Protein 2BEI (pdb70)

Foldseek 3Di:
DKDKAWDDLVCLVVVVVQVVVQQVVVPHDDDSVNCSCQAVNDPHVWTKIFIWPVVIDTFKMWIKDWDADVVQGIEIETEDTDGVVPPPPCRSVVNVVVVVVVCVVVVHPYYHYDDDPVPVVVVVCVVVPDDDCCVVPVDDDDDADDVRVVVVVD/DDKDKAWDDLVCLVVVVVQVQVVCVVVVNNVVDPDDSVCCNVQEPDDHHPWTKIFIDVSTFKMWIWDWDQDPVQGIEIETEDIDGVVPPPPCVSVVRVVVSCVVCVVVVHRHYYYDDDPVCPVVVVCVVVPDDDCCVVPVDDDDDCDDVNVVVVVPD

CATH classification: 3.40.630.30

Sequence (311 aa):
SVRIREAKEGDCGDILRLIRELAEFEKLKISEEALRADGFGDNPFYHCCLVAEILGPCVVGYGIYYFIYSTWKGRTIYLEDIYVPEYRGQGIGSKIIKKVAEVALDKGCSQFRLAVLDWNQRADLYKALGAQDLTEAEGWHFFCFQGEATRKLAGASVRIREAKEGDCGDILRLIRELAEFEKLSDQVKISEEALRADGFGDNPFYHCLVAEICVVGYGIYYFIYSTWKGRTIYLEDIYVPEYRGQGIGSKIIKKVAEVALDKGCSQFRLAVLDWNQRADLYKALGAQDLTEAEGWHFFCFQGEATRKLAGK

Organism: Homo sapiens (NCBI:txid9606)

Solvent-accessible surface area: 15902 Å² total

Radius of gyration: 19.64 Å; Cα contacts (8 Å, |Δi|>4): 616; chains: 2; bounding box: 37×41×65 Å

Nearest PDB structures (foldseek):
  2q4v-assembly1_A  TM=9.984E-01  e=8.471E-29  Homo sapiens
  3bj7-assembly2_C  TM=8.549E-01  e=9.923E-20  Mus musculus
  2b3v-assembly1_A  TM=8.603E-01  e=9.404E-19  Homo sapiens
  2fe7-assembly1_A  TM=8.730E-01  e=3.544E-14  Pseudomonas aeruginosa UCBPP-PA14
  7n1l-assembly1_A  TM=7.892E-01  e=1.336E-09  Brucella abortus 2308

Structure (mmCIF, N/CA/C/O backbone):
data_2BEI
#
_entry.id   2BEI
#
_cell.length_a   54.583
_cell.length_b   83.621
_cell.length_c   87.548
_cell.angle_alpha   90.00
_cell.angle_beta   90.00
_cell.angle_gamma   90.00
#
_symmetry.space_group_name_H-M   'P 21 21 21'
#
loop_
_entity.id
_entity.type
_entity.pdbx_description
1 polymer 'Diamine acetyltransferase 2'
2 non-polymer 'ACETYL COENZYME *A'
3 water water
#
loop_
_atom_site.group_PDB
_atom_site.id
_atom_site.type_symbol
_atom_site.label_atom_id
_atom_site.label_alt_id
_atom_site.label_comp_id
_atom_site.label_asym_id
_atom_site.label_entity_id
_atom_site.label_seq_id
_atom_site.pdbx_PDB_ins_code
_atom_site.Cartn_x
_atom_site.Cartn_y
_atom_site.Cartn_z
_atom_site.occupancy
_atom_site.B_iso_or_equiv
_atom_site.auth_seq_id
_atom_site.auth_comp_id
_atom_site.auth_asym_id
_atom_site.auth_atom_id
_atom_site.pdbx_PDB_model_num
ATOM 1 N N . SER A 1 3 ? -2.514 43.552 -4.383 1.00 39.69 3 SER A N 1
ATOM 2 C CA . SER A 1 3 ? -2.726 42.556 -3.304 1.00 39.13 3 SER A CA 1
ATOM 3 C C . SER A 1 3 ? -1.967 42.923 -2.040 1.00 37.27 3 SER A C 1
ATOM 4 O O . SER A 1 3 ? -1.015 43.714 -2.061 1.00 37.16 3 SER A O 1
ATOM 7 N N . VAL A 1 4 ? -2.395 42.321 -0.940 1.00 37.29 4 VAL A N 1
ATOM 8 C CA . VAL A 1 4 ? -1.849 42.629 0.370 1.00 35.76 4 VAL A CA 1
ATOM 9 C C . VAL A 1 4 ? -1.239 41.373 0.929 1.00 36.17 4 VAL A C 1
ATOM 10 O O . VAL A 1 4 ? -1.775 40.269 0.736 1.00 36.67 4 VAL A O 1
ATOM 14 N N . ARG A 1 5 ? -0.099 41.524 1.583 1.00 33.06 5 ARG A N 1
ATOM 15 C CA . ARG A 1 5 ? 0.465 40.405 2.308 1.00 34.37 5 ARG A CA 1
ATOM 16 C C . ARG A 1 5 ? 0.792 40.826 3.723 1.00 31.34 5 ARG A C 1
ATOM 17 O O . ARG A 1 5 ? 1.298 41.930 3.939 1.00 29.88 5 ARG A O 1
ATOM 25 N N . ILE A 1 6 ? 0.455 39.961 4.685 1.00 29.54 6 ILE A N 1
ATOM 26 C CA . ILE A 1 6 ? 0.821 40.203 6.065 1.00 27.20 6 ILE A CA 1
ATOM 27 C C . ILE A 1 6 ? 2.047 39.351 6.269 1.00 28.12 6 ILE A C 1
ATOM 28 O O . ILE A 1 6 ? 2.034 38.145 5.927 1.00 26.92 6 ILE A O 1
ATOM 33 N N . ARG A 1 7 ? 3.110 39.954 6.792 1.00 25.57 7 ARG A N 1
ATOM 34 C CA . ARG A 1 7 ? 4.344 39.217 6.985 1.00 27.05 7 ARG A CA 1
ATOM 35 C C . ARG A 1 7 ? 5.081 39.692 8.220 1.00 26.61 7 ARG A C 1
ATOM 36 O O . ARG A 1 7 ? 4.835 40.801 8.712 1.00 26.29 7 ARG A O 1
ATOM 44 N N . GLU A 1 8 ? 5.990 38.857 8.719 1.00 25.10 8 GLU A N 1
ATOM 45 C CA . GLU A 1 8 ? 6.921 39.258 9.762 1.00 28.70 8 GLU A CA 1
ATOM 46 C C . GLU A 1 8 ? 7.677 40.512 9.352 1.00 28.37 8 GLU A C 1
ATOM 47 O O . GLU A 1 8 ? 8.096 40.623 8.195 1.00 27.24 8 GLU A O 1
ATOM 53 N N . ALA A 1 9 ? 7.859 41.439 10.298 1.00 26.21 9 ALA A N 1
ATOM 54 C CA . ALA A 1 9 ? 8.697 42.604 10.096 1.00 26.49 9 ALA A CA 1
ATOM 55 C C . ALA A 1 9 ? 10.166 42.173 9.953 1.00 28.94 9 ALA A C 1
ATOM 56 O O . ALA A 1 9 ? 10.590 41.175 10.543 1.00 26.85 9 ALA A O 1
ATOM 58 N N . LYS A 1 10 ? 10.921 42.963 9.204 1.00 28.97 10 LYS A N 1
ATOM 59 C CA . LYS A 1 10 ? 12.378 42.848 9.162 1.00 31.95 10 LYS A CA 1
ATOM 60 C C . LYS A 1 10 ? 12.970 44.156 9.689 1.00 32.40 10 LYS A C 1
ATOM 61 O O . LYS A 1 10 ? 12.246 45.159 9.784 1.00 30.28 10 LYS A O 1
ATOM 67 N N . GLU A 1 11 ? 14.251 44.155 10.074 1.00 33.13 11 GLU A N 1
ATOM 68 C CA . GLU A 1 11 ? 14.879 45.364 10.618 1.00 33.86 11 GLU A CA 1
ATOM 69 C C . GLU A 1 11 ? 14.659 46.569 9.709 1.00 30.91 11 GLU A C 1
ATOM 70 O O . GLU A 1 11 ? 14.489 47.682 10.191 1.00 29.10 11 GLU A O 1
ATOM 76 N N . GLY A 1 12 ? 14.676 46.341 8.399 1.00 30.08 12 GLY A N 1
ATOM 77 C CA . GLY A 1 12 ? 14.490 47.423 7.421 1.00 29.09 12 GLY A CA 1
ATOM 78 C C . GLY A 1 12 ? 13.135 48.120 7.512 1.00 27.97 12 GLY A C 1
ATOM 79 O O . GLY A 1 12 ? 12.981 49.225 6.997 1.00 26.35 12 GLY A O 1
ATOM 80 N N . ASP A 1 13 ? 12.149 47.475 8.159 1.00 25.97 13 ASP A N 1
ATOM 81 C CA . ASP A 1 13 ? 10.788 48.057 8.315 1.00 26.04 13 ASP A CA 1
ATOM 82 C C . ASP A 1 13 ? 10.679 49.047 9.482 1.00 25.00 13 ASP A C 1
ATOM 83 O O . ASP A 1 13 ? 9.626 49.659 9.693 1.00 26.68 13 ASP A O 1
ATOM 88 N N . CYS A 1 14 ? 11.717 49.146 10.303 1.00 24.62 14 CYS A N 1
ATOM 89 C CA . CYS A 1 14 ? 11.611 49.893 11.556 1.00 23.43 14 CYS A CA 1
ATOM 90 C C . CYS A 1 14 ? 11.227 51.360 11.403 1.00 23.17 14 CYS A C 1
ATOM 91 O O . CYS A 1 14 ? 10.462 51.906 12.211 1.00 21.32 14 CYS A O 1
ATOM 94 N N . GLY A 1 15 ? 11.751 52.002 10.367 1.00 20.64 15 GLY A N 1
ATOM 95 C CA . GLY A 1 15 ? 11.316 53.356 10.047 1.00 22.04 15 GLY A CA 1
ATOM 96 C C . GLY A 1 15 ? 9.814 53.449 9.803 1.00 22.41 15 GLY A C 1
ATOM 97 O O . GLY A 1 15 ? 9.133 54.316 10.380 1.00 23.18 15 GLY A O 1
ATOM 98 N N . ASP A 1 16 ? 9.299 52.586 8.919 1.00 23.08 16 ASP A N 1
ATOM 99 C CA . ASP A 1 16 ? 7.857 52.559 8.606 1.00 23.14 16 ASP A CA 1
ATOM 100 C C . ASP A 1 16 ? 7.004 52.214 9.842 1.00 21.80 16 ASP A C 1
ATOM 101 O O . ASP A 1 16 ? 5.957 52.807 10.089 1.00 22.09 16 ASP A O 1
ATOM 106 N N . ILE A 1 17 ? 7.459 51.236 10.614 1.00 21.47 17 ILE A N 1
ATOM 107 C CA . ILE A 1 17 ? 6.767 50.860 11.853 1.00 21.94 17 ILE A CA 1
ATOM 108 C C . ILE A 1 17 ? 6.739 51.999 12.876 1.00 21.04 17 ILE A C 1
ATOM 109 O O . ILE A 1 17 ? 5.711 52.243 13.549 1.00 21.01 17 ILE A O 1
ATOM 114 N N . LEU A 1 18 ? 7.841 52.721 13.015 1.00 20.90 18 LEU A N 1
ATOM 115 C CA . LEU A 1 18 ? 7.840 53.827 13.976 1.00 22.74 18 LEU A CA 1
ATOM 116 C C . LEU A 1 18 ? 6.827 54.887 13.569 1.00 20.00 18 LEU A C 1
ATOM 117 O O . LEU A 1 18 ? 6.115 55.424 14.407 1.00 19.79 18 LEU A O 1
ATOM 122 N N . ARG A 1 19 ? 6.759 55.185 12.273 1.00 19.06 19 ARG A N 1
ATOM 123 C CA . ARG A 1 19 ? 5.779 56.152 11.785 1.00 18.24 19 ARG A CA 1
ATOM 124 C C . ARG A 1 19 ? 4.351 55.685 12.104 1.00 16.89 19 ARG A C 1
ATOM 125 O O . ARG A 1 19 ? 3.517 56.497 12.528 1.00 16.98 19 ARG A O 1
ATOM 133 N N . LEU A 1 20 ? 4.078 54.389 11.908 1.00 16.96 20 LEU A N 1
ATOM 134 C CA . LEU A 1 20 ? 2.726 53.850 12.151 1.00 16.66 20 LEU A CA 1
ATOM 135 C C . LEU A 1 20 ? 2.404 53.777 13.649 1.00 17.35 20 LEU A C 1
ATOM 136 O O . LEU A 1 20 ? 1.253 53.979 14.064 1.00 17.02 20 LEU A O 1
ATOM 141 N N . ILE A 1 21 ? 3.407 53.492 14.485 1.00 17.94 21 ILE A N 1
ATOM 142 C CA . ILE A 1 21 ? 3.190 53.559 15.932 1.00 19.91 21 ILE A CA 1
ATOM 143 C C . ILE A 1 21 ? 2.760 54.961 16.339 1.00 19.68 21 ILE A C 1
ATOM 144 O O . ILE A 1 21 ? 1.832 55.135 17.141 1.00 19.45 21 ILE A O 1
ATOM 149 N N . ARG A 1 22 ? 3.429 55.966 15.778 1.00 20.49 22 ARG A N 1
ATOM 150 C CA . ARG A 1 22 ? 3.059 57.355 16.044 1.00 22.73 22 ARG A CA 1
ATOM 151 C C . ARG A 1 22 ? 1.617 57.641 15.582 1.00 21.03 22 ARG A C 1
ATOM 152 O O . ARG A 1 22 ? 0.906 58.382 16.263 1.00 17.87 22 ARG A O 1
ATOM 160 N N . GLU A 1 23 ? 1.187 57.043 14.458 1.00 18.30 23 GLU A N 1
ATOM 161 C CA . GLU A 1 23 ? -0.211 57.241 13.941 1.00 18.67 23 GLU A CA 1
ATOM 162 C C . GLU A 1 23 ? -1.197 56.623 14.916 1.00 19.34 23 GLU A C 1
ATOM 163 O O . GLU A 1 23 ? -2.210 57.247 15.285 1.00 18.70 23 GLU A O 1
ATOM 169 N N . LEU A 1 24 ? -0.883 55.410 15.386 1.00 19.01 24 LEU A N 1
ATOM 170 C CA . LEU A 1 24 ? -1.865 54.762 16.290 1.00 17.07 24 LEU A CA 1
ATOM 171 C C . LEU A 1 24 ? -1.932 55.514 17.621 1.00 18.22 24 LEU A C 1
ATOM 172 O O . LEU A 1 24 ? -3.032 55.726 18.148 1.00 20.46 24 LEU A O 1
ATOM 177 N N . ALA A 1 25 ? -0.790 55.959 18.142 1.00 19.91 25 ALA A N 1
ATOM 178 C CA . ALA A 1 25 ? -0.771 56.720 19.421 1.00 22.48 25 ALA A CA 1
ATOM 179 C C . ALA A 1 25 ? -1.646 57.986 19.332 1.00 23.40 25 ALA A C 1
ATOM 180 O O . ALA A 1 25 ? -2.410 58.316 20.260 1.00 22.45 25 ALA A O 1
ATOM 182 N N . GLU A 1 26 ? -1.529 58.693 18.215 1.00 21.53 26 GLU A N 1
ATOM 183 C CA . GLU A 1 26 ? -2.369 59.858 17.974 1.00 22.63 26 GLU A CA 1
ATOM 184 C C . GLU A 1 26 ? -3.841 59.505 17.795 1.00 22.54 26 GLU A C 1
ATOM 185 O O . GLU A 1 26 ? -4.699 60.181 18.352 1.00 22.93 26 GLU A O 1
ATOM 191 N N . PHE A 1 27 ? -4.147 58.477 17.017 1.00 21.81 27 PHE A N 1
ATOM 192 C CA . PHE A 1 27 ? -5.545 57.982 16.894 1.00 23.14 27 PHE A CA 1
ATOM 193 C C . PHE A 1 27 ? -6.152 57.727 18.269 1.00 23.83 27 PHE A C 1
ATOM 194 O O . PHE A 1 27 ? -7.315 58.067 18.504 1.00 25.19 27 PHE A O 1
ATOM 202 N N . GLU A 1 28 ? -5.373 57.105 19.144 1.00 25.75 28 GLU A N 1
ATOM 203 C CA . GLU A 1 28 ? -5.837 56.775 20.517 1.00 30.89 28 GLU A CA 1
ATOM 204 C C . GLU A 1 28 ? -5.779 57.945 21.509 1.00 33.05 28 GLU A C 1
ATOM 205 O O . GLU A 1 28 ? -6.314 57.845 22.607 1.00 34.86 28 GLU A O 1
ATOM 211 N N . LYS A 1 29 ? -5.175 59.051 21.074 1.00 35.20 29 LYS A N 1
ATOM 212 C CA . LYS A 1 29 ? -4.971 60.297 21.852 1.00 38.77 29 LYS A CA 1
ATOM 213 C C . LYS A 1 29 ? -4.048 60.125 23.057 1.00 42.65 29 LYS A C 1
ATOM 214 O O . LYS A 1 29 ? -4.448 60.377 24.204 1.00 43.98 29 LYS A O 1
ATOM 220 N N . LEU A 1 30 ? -2.801 59.740 22.749 1.00 45.47 30 LEU A N 1
ATOM 221 C CA . LEU A 1 30 ? -1.752 59.275 23.696 1.00 46.78 30 LEU A CA 1
ATOM 222 C C . LEU A 1 30 ? -2.056 57.878 24.190 1.00 46.22 30 LEU A C 1
ATOM 223 O O . LEU A 1 30 ? -1.921 56.914 23.438 1.00 45.47 30 LEU A O 1
ATOM 228 N N . LYS A 1 35 ? 7.935 56.565 23.916 1.00 56.24 35 LYS A N 1
ATOM 229 C CA . LYS A 1 35 ? 9.294 57.108 23.913 1.00 57.00 35 LYS A CA 1
ATOM 230 C C . LYS A 1 35 ? 10.280 56.162 23.213 1.00 55.67 35 LYS A C 1
ATOM 231 O O . LYS A 1 35 ? 11.279 55.727 23.799 1.00 55.89 35 LYS A O 1
ATOM 237 N N . ILE A 1 36 ? 9.992 55.853 21.953 1.00 53.78 36 ILE A N 1
ATOM 238 C CA . ILE A 1 36 ? 10.695 54.793 21.234 1.00 51.84 36 ILE A CA 1
ATOM 239 C C . ILE A 1 36 ? 11.439 55.351 20.011 1.00 50.96 36 ILE A C 1
ATOM 240 O O . ILE A 1 36 ? 10.861 56.064 19.194 1.00 51.94 36 ILE A O 1
ATOM 245 N N . SER A 1 37 ? 12.731 55.040 19.919 1.00 49.06 37 SER A N 1
ATOM 246 C CA . SER A 1 37 ? 13.572 55.417 18.776 1.00 46.44 37 SER A CA 1
ATOM 247 C C . SER A 1 37 ? 13.559 54.286 17.771 1.00 43.25 37 SER A C 1
ATOM 248 O O . SER A 1 37 ? 13.262 53.139 18.130 1.00 41.29 37 SER A O 1
ATOM 251 N N . GLU A 1 38 ? 13.896 54.591 16.519 1.00 41.50 38 GLU A N 1
ATOM 252 C CA . GLU A 1 38 ? 14.032 53.539 15.515 1.00 39.88 38 GLU A CA 1
ATOM 253 C C . GLU A 1 38 ? 15.049 52.523 16.031 1.00 38.26 38 GLU A C 1
ATOM 254 O O . GLU A 1 38 ? 14.863 51.318 15.888 1.00 36.30 38 GLU A O 1
ATOM 260 N N . GLU A 1 39 ? 16.107 53.019 16.674 1.00 39.43 39 GLU A N 1
ATOM 261 C CA . GLU A 1 39 ? 17.109 52.156 17.312 1.00 41.65 39 GLU A CA 1
ATOM 262 C C . GLU A 1 39 ? 16.484 51.167 18.318 1.00 41.91 39 GLU A C 1
ATOM 263 O O . GLU A 1 39 ? 16.735 49.961 18.229 1.00 43.40 39 GLU A O 1
ATOM 269 N N . ALA A 1 40 ? 15.684 51.675 19.267 1.00 41.03 40 ALA A N 1
ATOM 270 C CA . ALA A 1 40 ? 15.016 50.824 20.278 1.00 40.51 40 ALA A CA 1
ATOM 271 C C . ALA A 1 40 ? 14.193 49.710 19.623 1.00 38.92 40 ALA A C 1
ATOM 272 O O . ALA A 1 40 ? 14.269 48.548 20.020 1.00 37.68 40 ALA A O 1
ATOM 274 N N . LEU A 1 41 ? 13.415 50.075 18.611 1.00 39.54 41 LEU A N 1
ATOM 275 C CA . LEU A 1 41 ? 12.627 49.112 17.825 1.00 40.39 41 LEU A CA 1
ATOM 276 C C . LEU A 1 41 ? 13.478 47.970 17.264 1.00 40.09 41 LEU A C 1
ATOM 277 O O . LEU A 1 41 ? 13.122 46.792 17.384 1.00 37.93 41 LEU A O 1
ATOM 282 N N . ARG A 1 42 ? 14.590 48.325 16.622 1.00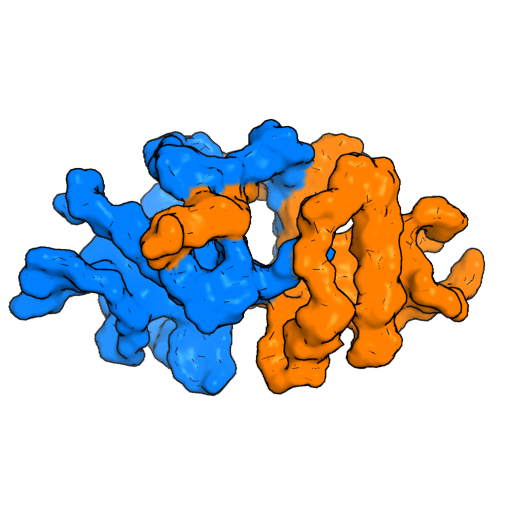 41.29 42 ARG A N 1
ATOM 283 C CA . ARG A 1 42 ? 15.492 47.328 16.035 1.00 43.57 42 ARG A CA 1
ATOM 284 C C . ARG A 1 42 ? 16.067 46.390 17.097 1.00 44.20 42 ARG A C 1
ATOM 285 O O . ARG A 1 42 ? 16.158 45.180 16.887 1.00 45.32 42 ARG A O 1
ATOM 293 N N . ALA A 1 43 ? 16.457 46.959 18.238 1.00 45.26 43 ALA A N 1
ATOM 294 C CA . ALA A 1 43 ? 17.000 46.174 19.352 1.00 46.27 43 ALA A CA 1
ATOM 295 C C . ALA A 1 43 ? 15.931 45.298 20.039 1.00 47.19 43 ALA A C 1
ATOM 296 O O . ALA A 1 43 ? 16.118 44.084 20.182 1.00 48.17 43 ALA A O 1
ATOM 298 N N . ASP A 1 44 ? 14.819 45.912 20.454 1.00 46.37 44 ASP A N 1
ATOM 299 C CA . ASP A 1 44 ? 13.764 45.202 21.187 1.00 45.52 44 ASP A CA 1
ATOM 300 C C . ASP A 1 44 ? 12.977 44.194 20.315 1.00 46.23 44 ASP A C 1
ATOM 301 O O . ASP A 1 44 ? 12.606 43.120 20.786 1.00 44.61 44 ASP A O 1
ATOM 306 N N . GLY A 1 45 ? 12.733 44.544 19.049 1.00 46.16 45 GLY A N 1
ATOM 307 C CA . GLY A 1 45 ? 11.798 43.800 18.202 1.00 47.21 45 GLY A CA 1
ATOM 308 C C . GLY A 1 45 ? 12.405 42.678 17.384 1.00 48.11 45 GLY A C 1
ATOM 309 O O . GLY A 1 45 ? 11.679 41.910 16.752 1.00 48.43 45 GLY A O 1
ATOM 310 N N . PHE A 1 46 ? 13.734 42.590 17.405 1.00 49.56 46 PHE A N 1
ATOM 311 C CA . PHE A 1 46 ? 14.505 41.641 16.582 1.00 50.99 46 PHE A CA 1
ATOM 312 C C . PHE A 1 46 ? 15.678 41.037 17.344 1.00 54.61 46 PHE A C 1
ATOM 313 O O . PHE A 1 46 ? 16.332 40.110 16.853 1.00 55.34 46 PHE A O 1
ATOM 321 N N . GLY A 1 47 ? 15.936 41.576 18.537 1.00 57.64 47 GLY A N 1
ATOM 322 C CA . GLY A 1 47 ? 17.180 41.343 19.267 1.00 60.65 47 GLY A CA 1
ATOM 323 C C . GLY A 1 47 ? 17.573 39.893 19.451 1.00 62.59 47 GLY A C 1
ATOM 324 O O . GLY A 1 47 ? 17.920 39.208 18.487 1.00 62.02 47 GLY A O 1
ATOM 325 N N . ASP A 1 48 ? 17.513 39.414 20.692 1.00 63.72 48 ASP A N 1
ATOM 326 C CA . ASP A 1 48 ? 18.053 38.089 20.968 1.00 64.14 48 ASP A CA 1
ATOM 327 C C . ASP A 1 48 ? 17.035 36.949 21.213 1.00 62.97 48 ASP A C 1
ATOM 328 O O . ASP A 1 48 ? 17.121 35.949 20.500 1.00 63.71 48 ASP A O 1
ATOM 333 N N . ASN A 1 49 ? 16.082 37.020 22.159 1.00 61.15 49 ASN A N 1
ATOM 334 C CA . ASN A 1 49 ? 15.756 38.089 23.147 1.00 59.21 49 ASN A CA 1
ATOM 335 C C . ASN A 1 49 ? 14.812 39.226 22.712 1.00 55.67 49 ASN A C 1
ATOM 336 O O . ASN A 1 49 ? 14.938 40.341 23.223 1.00 55.74 49 ASN A O 1
ATOM 341 N N . PRO A 1 50 ? 13.838 38.948 21.807 1.00 52.08 50 PRO A N 1
ATOM 342 C CA . PRO A 1 50 ? 13.024 40.104 21.422 1.00 47.14 50 PRO A CA 1
ATOM 343 C C . PRO A 1 50 ? 11.933 40.329 22.469 1.00 43.58 50 PRO A C 1
ATOM 344 O O . PRO A 1 50 ? 11.405 39.364 23.021 1.00 42.91 50 PRO A O 1
ATOM 348 N N . PHE A 1 51 ? 11.632 41.590 22.759 1.00 40.57 51 PHE A N 1
ATOM 349 C CA . PHE A 1 51 ? 10.575 41.933 23.715 1.00 38.56 51 PHE A CA 1
ATOM 350 C C . PHE A 1 51 ? 9.182 41.712 23.125 1.00 35.21 51 PHE A C 1
ATOM 351 O O . PHE A 1 51 ? 8.219 41.406 23.836 1.00 33.66 51 PHE A O 1
ATOM 359 N N . TYR A 1 52 ? 9.082 41.882 21.817 1.00 31.24 52 TYR A N 1
ATOM 360 C CA . TYR A 1 52 ? 7.797 41.832 21.161 1.00 29.23 52 TYR A CA 1
ATOM 361 C C . TYR A 1 52 ? 8.053 41.512 19.716 1.00 26.53 52 TYR A C 1
ATOM 362 O O . TYR A 1 52 ? 9.199 41.412 19.306 1.00 25.96 52 TYR A O 1
ATOM 371 N N . HIS A 1 53 ? 6.973 41.346 18.958 1.00 23.50 53 HIS A N 1
ATOM 372 C CA . HIS A 1 53 ? 7.045 40.845 17.615 1.00 24.00 53 HIS A CA 1
ATOM 373 C C . HIS A 1 53 ? 6.116 41.713 16.793 1.00 23.55 53 HIS A C 1
ATOM 374 O O . HIS A 1 53 ? 5.044 42.087 17.267 1.00 21.85 53 HIS A O 1
ATOM 381 N N . CYS A 1 54 ? 6.565 42.057 15.582 1.00 22.85 54 CYS A N 1
ATOM 382 C CA A CYS A 1 54 ? 5.811 42.936 14.724 0.50 22.36 54 CYS A CA 1
ATOM 383 C CA B CYS A 1 54 ? 5.862 42.984 14.702 0.50 22.65 54 CYS A CA 1
ATOM 384 C C . CYS A 1 54 ? 5.437 42.262 13.418 1.00 22.85 54 CYS A C 1
ATOM 385 O O . CYS A 1 54 ? 6.253 41.547 12.793 1.00 22.99 54 CYS A O 1
ATOM 390 N N . LEU A 1 55 ? 4.187 42.455 13.007 1.00 20.66 55 LEU A N 1
ATOM 391 C CA . LEU A 1 55 ? 3.711 42.020 11.694 1.00 20.26 55 LEU A CA 1
ATOM 392 C C . LEU A 1 55 ? 3.459 43.286 10.859 1.00 21.83 55 LEU A C 1
ATOM 393 O O . LEU A 1 55 ? 2.984 44.295 11.405 1.00 22.77 55 LEU A O 1
ATOM 398 N N . VAL A 1 56 ? 3.782 43.245 9.568 1.00 20.58 56 VAL A N 1
ATOM 399 C CA . VAL A 1 56 ? 3.438 44.356 8.675 1.00 20.73 56 VAL A CA 1
ATOM 400 C C . VAL A 1 56 ? 2.464 43.890 7.598 1.00 21.68 56 VAL A C 1
ATOM 401 O O . VAL A 1 56 ? 2.514 42.733 7.129 1.00 23.61 56 VAL A O 1
ATOM 405 N N . ALA A 1 57 ? 1.567 44.796 7.236 1.00 20.88 57 ALA A N 1
ATOM 406 C CA . ALA A 1 57 ? 0.673 44.677 6.106 1.00 22.92 57 ALA A CA 1
ATOM 407 C C . ALA A 1 57 ? 1.311 45.524 5.004 1.00 24.31 57 ALA A C 1
ATOM 408 O O . ALA A 1 57 ? 1.621 46.705 5.183 1.00 23.37 57 ALA A O 1
ATOM 410 N N . GLU A 1 58 ? 1.527 44.882 3.877 1.00 27.07 58 GLU A N 1
ATOM 411 C CA . GLU A 1 58 ? 2.324 45.435 2.794 1.00 27.96 58 GLU A CA 1
ATOM 412 C C . GLU A 1 58 ? 1.544 45.253 1.482 1.00 29.29 58 GLU A C 1
ATOM 413 O O . GLU A 1 58 ? 1.113 44.139 1.147 1.00 30.52 58 GLU A O 1
ATOM 419 N N . ILE A 1 59 ? 1.366 46.334 0.735 1.00 31.51 59 ILE A N 1
ATOM 420 C CA . ILE A 1 59 ? 0.686 46.248 -0.559 1.00 35.48 59 ILE A CA 1
ATOM 421 C C . ILE A 1 59 ? 1.754 45.941 -1.586 1.00 38.87 59 ILE A C 1
ATOM 422 O O . ILE A 1 59 ? 2.830 46.541 -1.572 1.00 38.99 59 ILE A O 1
ATOM 427 N N . LEU A 1 60 ? 1.452 44.989 -2.462 1.00 41.75 60 LEU A N 1
ATOM 428 C CA . LEU A 1 60 ? 2.368 44.572 -3.516 1.00 43.60 60 LEU A CA 1
ATOM 429 C C . LEU A 1 60 ? 1.898 45.127 -4.866 1.00 45.03 60 LEU A C 1
ATOM 430 O O . LEU A 1 60 ? 0.692 45.139 -5.158 1.00 46.33 60 LEU A O 1
ATOM 435 N N . GLY A 1 68 ? 7.033 50.682 -5.781 1.00 53.10 68 GLY A N 1
ATOM 436 C CA . GLY A 1 68 ? 7.087 49.293 -5.304 1.00 52.07 68 GLY A CA 1
ATOM 437 C C . GLY A 1 68 ? 6.112 48.993 -4.160 1.00 50.34 68 GLY A C 1
ATOM 438 O O . GLY A 1 68 ? 5.031 49.586 -4.100 1.00 51.93 68 GLY A O 1
ATOM 439 N N . PRO A 1 69 ? 6.489 48.068 -3.247 1.00 47.79 69 PRO A N 1
ATOM 440 C CA . PRO A 1 69 ? 5.604 47.690 -2.136 1.00 45.37 69 PRO A CA 1
ATOM 441 C C . PRO A 1 69 ? 5.661 48.711 -1.011 1.00 42.74 69 PRO A C 1
ATOM 442 O O . PRO A 1 69 ? 6.690 49.347 -0.806 1.00 43.19 69 PRO A O 1
ATOM 446 N N . CYS A 1 70 ? 4.546 48.895 -0.316 1.00 38.93 70 CYS A N 1
ATOM 447 C CA . CYS A 1 70 ? 4.493 49.878 0.745 1.00 35.31 70 CYS A CA 1
ATOM 448 C C . CYS A 1 70 ? 3.762 49.303 1.955 1.00 29.97 70 CYS A C 1
ATOM 449 O O . CYS A 1 70 ? 2.806 48.519 1.818 1.00 28.23 70 CYS A O 1
ATOM 452 N N . VAL A 1 71 ? 4.230 49.709 3.124 1.00 25.96 71 VAL A N 1
ATOM 45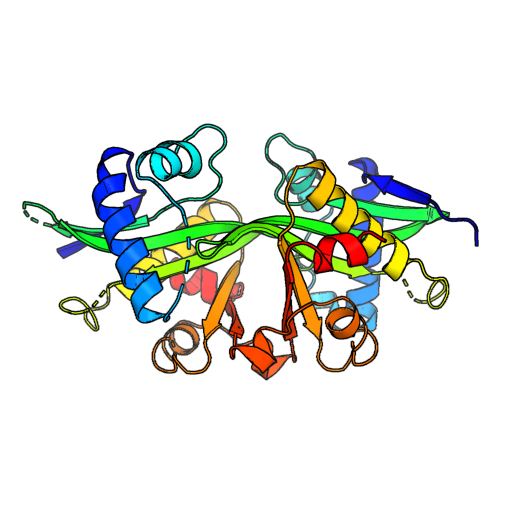3 C CA . VAL A 1 71 ? 3.692 49.190 4.365 1.00 24.22 71 VAL A CA 1
ATOM 454 C C . VAL A 1 71 ? 2.507 50.093 4.772 1.00 24.07 71 VAL A C 1
ATOM 455 O O . VAL A 1 71 ? 2.681 51.303 4.935 1.00 24.42 71 VAL A O 1
ATOM 459 N N . VAL A 1 72 ? 1.313 49.504 4.929 1.00 21.73 72 VAL A 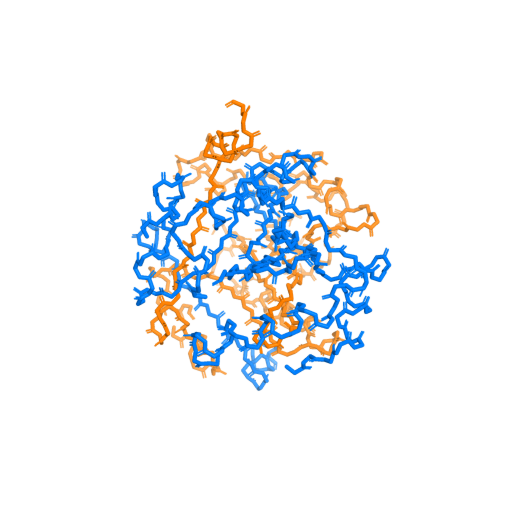N 1
ATOM 460 C CA . VAL A 1 72 ? 0.099 50.262 5.181 1.00 21.30 72 VAL A CA 1
ATOM 461 C C . VAL A 1 72 ? -0.606 49.923 6.505 1.00 20.79 72 VAL A C 1
ATOM 462 O O . VAL A 1 72 ? -1.640 50.500 6.827 1.00 19.97 72 VAL A O 1
ATOM 466 N N . GLY A 1 73 ? -0.024 49.015 7.284 1.00 21.06 73 GLY A N 1
ATOM 467 C CA . GLY A 1 73 ? -0.619 48.671 8.568 1.00 18.68 73 GLY A CA 1
ATOM 468 C C . GLY A 1 73 ? 0.373 47.824 9.324 1.00 19.29 73 GLY A C 1
ATOM 469 O O . GLY A 1 73 ? 1.364 47.342 8.743 1.00 17.53 73 GLY A O 1
ATOM 470 N N . TYR A 1 74 ? 0.110 47.616 10.604 1.00 16.89 74 TYR A N 1
ATOM 471 C CA . TYR A 1 74 ? 1.013 46.747 11.383 1.00 17.87 74 TYR A CA 1
ATOM 472 C C . TYR A 1 74 ? 0.282 46.167 12.585 1.00 19.52 74 TYR A C 1
ATOM 473 O O . TYR A 1 74 ? -0.815 46.617 12.940 1.00 18.09 74 TYR A O 1
ATOM 482 N N . GLY A 1 75 ? 0.888 45.142 13.195 1.00 19.13 75 GLY A N 1
ATOM 483 C CA . GLY A 1 75 ? 0.459 44.711 14.511 1.00 21.64 75 GLY A CA 1
ATOM 484 C C . GLY A 1 75 ? 1.694 44.461 15.330 1.00 20.86 75 GLY A C 1
ATOM 485 O O . GLY A 1 75 ? 2.783 44.193 14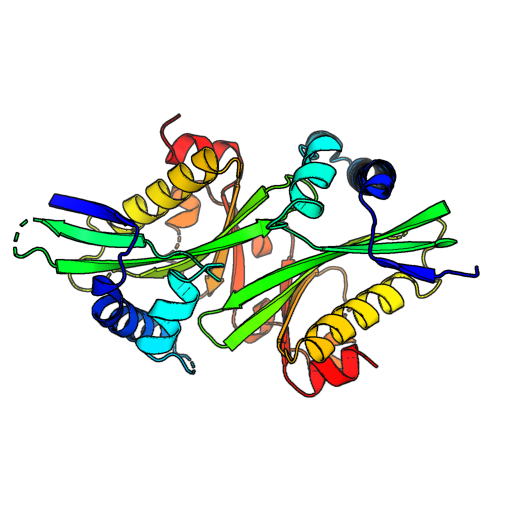.772 1.00 20.99 75 GLY A O 1
ATOM 486 N N . ILE A 1 76 ? 1.552 44.591 16.637 1.00 19.08 76 ILE A N 1
ATOM 487 C CA . ILE A 1 76 ? 2.626 44.213 17.554 1.00 17.51 76 ILE A CA 1
ATOM 488 C C . ILE A 1 76 ? 2.024 43.270 18.573 1.00 19.81 76 ILE A C 1
ATOM 489 O O . ILE A 1 76 ? 0.952 43.549 19.138 1.00 18.46 76 ILE A O 1
ATOM 494 N N . TYR A 1 77 ? 2.698 42.152 18.802 1.00 20.17 77 TYR A N 1
ATOM 495 C CA . TYR A 1 77 ? 2.158 41.193 19.798 1.00 19.86 77 TYR A CA 1
ATOM 496 C C . TYR A 1 77 ? 3.305 40.700 20.650 1.00 18.19 77 TYR A C 1
ATOM 497 O O . TYR A 1 77 ? 4.516 40.838 20.277 1.00 17.65 77 TYR A O 1
ATOM 506 N N . TYR A 1 78 ? 2.958 40.131 21.801 1.00 18.41 78 TYR A N 1
ATOM 507 C CA . TYR A 1 78 ? 3.917 39.362 22.554 1.00 20.26 78 TYR A CA 1
ATOM 508 C C . TYR A 1 78 ? 3.260 38.181 23.229 1.00 21.04 78 TYR A C 1
ATOM 509 O O . TYR A 1 78 ? 2.040 37.983 23.122 1.00 18.31 78 TYR A O 1
ATOM 518 N N . PHE A 1 79 ? 4.106 37.376 23.844 1.00 19.69 79 PHE A N 1
ATOM 519 C CA . PHE A 1 79 ? 3.664 36.140 24.461 1.00 20.85 79 PHE A CA 1
ATOM 520 C C . PHE A 1 79 ? 3.381 36.402 25.921 1.00 19.57 79 PHE A C 1
ATOM 521 O O . PHE A 1 79 ? 4.164 37.063 26.608 1.00 18.61 79 PHE A O 1
ATOM 529 N N . ILE A 1 80 ? 2.240 35.882 26.351 1.00 17.68 80 ILE A N 1
ATOM 530 C CA . ILE A 1 80 ? 1.787 36.003 27.725 1.00 16.75 80 ILE A CA 1
ATOM 531 C C . ILE A 1 80 ? 1.309 34.611 28.217 1.00 17.47 80 ILE A C 1
ATOM 532 O O . ILE A 1 80 ? 1.629 33.581 27.615 1.00 17.76 80 ILE A O 1
ATOM 537 N N . TYR A 1 81 ? 0.501 34.590 29.290 1.00 20.71 81 TYR A N 1
ATOM 538 C CA . TYR A 1 81 ? 0.119 33.289 29.843 1.00 19.06 81 TYR A CA 1
ATOM 539 C C . TYR A 1 81 ? -1.232 33.374 30.512 1.00 19.30 81 TYR A C 1
ATOM 540 O O . TYR A 1 81 ? -1.580 34.422 31.090 1.00 19.56 81 TYR A O 1
ATOM 549 N N . SER A 1 82 ? -1.996 32.295 30.400 1.00 18.42 82 SER A N 1
ATOM 550 C CA . SER A 1 82 ? -3.254 32.176 31.136 1.00 20.49 82 SER A CA 1
ATOM 551 C C . SER A 1 82 ? -3.125 30.977 32.070 1.00 19.42 82 SER A C 1
ATOM 552 O O . SER A 1 82 ? -2.648 29.947 31.657 1.00 18.60 82 SER A O 1
ATOM 555 N N . THR A 1 83 ? -3.594 31.083 33.304 1.00 20.37 83 THR A N 1
ATOM 556 C CA . THR A 1 83 ? -3.519 29.918 34.204 1.00 21.60 83 THR A CA 1
ATOM 557 C C . THR A 1 83 ? -4.576 28.879 33.871 1.00 21.73 83 THR A C 1
ATOM 558 O O . THR A 1 83 ? -4.522 27.750 34.332 1.00 23.95 83 THR A O 1
ATOM 562 N N . TRP A 1 84 ? -5.544 29.216 33.040 1.00 22.42 84 TRP A N 1
ATOM 563 C CA . TRP A 1 84 ? -6.466 28.176 32.693 1.00 26.01 84 TRP A CA 1
ATOM 564 C C . TRP A 1 84 ? -6.079 27.504 31.398 1.00 24.26 84 TRP A C 1
ATOM 565 O O . TRP A 1 84 ? -6.341 26.322 31.224 1.00 21.53 84 TRP A O 1
ATOM 576 N N . LYS A 1 85 ? -5.460 28.269 30.494 1.00 21.02 85 LYS A N 1
ATOM 577 C CA . LYS A 1 85 ? -5.200 27.759 29.163 1.00 22.82 85 LYS A CA 1
ATOM 578 C C . LYS A 1 85 ? -3.704 27.599 28.815 1.00 22.88 85 LYS A C 1
ATOM 579 O O . LYS A 1 85 ? -3.384 26.857 27.887 1.00 23.72 85 LYS A O 1
ATOM 585 N N . GLY A 1 86 ? -2.806 28.254 29.555 1.00 21.78 86 GLY A N 1
ATOM 586 C CA . GLY A 1 86 ? -1.392 28.164 29.256 1.00 20.10 86 GLY A CA 1
ATOM 587 C C . GLY A 1 86 ? -0.964 29.225 28.222 1.00 19.79 86 GLY A C 1
ATOM 588 O O . GLY A 1 86 ? -1.388 30.393 28.309 1.00 17.77 86 GLY A O 1
ATOM 589 N N . ARG A 1 87 ? -0.121 28.813 27.269 1.00 19.16 87 ARG A N 1
ATOM 590 C CA . ARG A 1 87 ?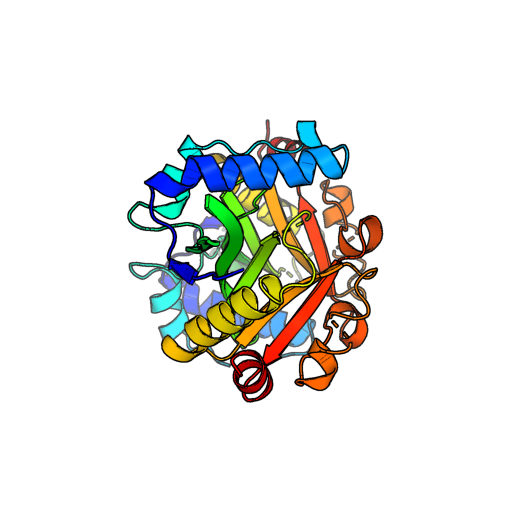 0.545 29.743 26.336 1.00 17.28 87 ARG A CA 1
ATOM 591 C C . ARG A 1 87 ? -0.492 30.553 25.613 1.00 17.87 87 ARG A C 1
ATOM 592 O O . ARG A 1 87 ? -1.423 29.980 25.030 1.00 17.56 87 ARG A O 1
ATOM 600 N N . THR A 1 88 ? -0.311 31.871 25.629 1.00 19.15 88 THR A N 1
ATOM 601 C CA . THR A 1 88 ? -1.306 32.816 25.059 1.00 18.01 88 THR A CA 1
ATOM 602 C C . THR A 1 88 ? -0.550 33.954 24.361 1.00 19.71 88 THR A C 1
ATOM 603 O O . THR A 1 88 ? 0.541 34.306 24.781 1.00 18.36 88 THR A O 1
ATOM 607 N N . ILE A 1 89 ? -1.137 34.514 23.301 1.00 18.09 89 ILE A N 1
ATOM 608 C CA . ILE A 1 89 ? -0.565 35.720 22.671 1.00 18.85 89 ILE A CA 1
ATOM 609 C C . ILE A 1 89 ? -1.365 36.929 23.089 1.00 20.29 89 ILE A C 1
ATOM 610 O O . ILE A 1 89 ? -2.565 36.792 23.364 1.00 20.01 89 ILE A O 1
ATOM 615 N N . TYR A 1 90 ? -0.720 38.102 23.180 1.00 19.07 90 TYR A N 1
ATOM 616 C CA . TYR A 1 90 ? -1.463 39.320 23.459 1.00 19.02 90 TYR A CA 1
ATOM 617 C C . TYR A 1 90 ? -1.198 40.270 22.296 1.00 20.67 90 TYR A C 1
ATOM 618 O O . TYR A 1 90 ? -0.013 40.543 22.036 1.00 20.28 90 TYR A O 1
ATOM 627 N N . LEU A 1 91 ? -2.260 40.719 21.613 1.00 20.01 91 LEU A N 1
ATOM 628 C CA . LEU A 1 91 ? -2.127 41.653 20.468 1.00 20.38 91 LEU A CA 1
ATOM 629 C C . LEU A 1 91 ? -2.216 43.060 21.054 1.00 20.80 91 LEU A C 1
ATOM 630 O O . LEU A 1 91 ? -3.266 43.500 21.523 1.00 22.36 91 LEU A O 1
ATOM 635 N N . GLU A 1 92 ? -1.072 43.718 21.093 1.00 18.27 92 GLU A N 1
ATOM 636 C CA . GLU A 1 92 ? -0.946 45.031 21.730 1.00 22.96 92 GLU A CA 1
ATOM 637 C C . GLU A 1 92 ? -1.394 46.194 20.812 1.00 24.48 92 GLU A C 1
ATOM 638 O O . GLU A 1 92 ? -2.203 47.039 21.229 1.00 27.25 92 GLU A O 1
ATOM 644 N N . ASP A 1 93 ? -0.840 46.258 19.600 1.00 21.61 93 ASP A N 1
ATOM 645 C CA . ASP A 1 93 ? -1.159 47.345 18.645 1.00 20.37 93 ASP A CA 1
ATOM 646 C C . ASP A 1 93 ? -1.724 46.708 17.395 1.00 18.78 93 ASP A C 1
ATOM 647 O O . ASP A 1 93 ? -1.205 45.673 16.936 1.00 18.09 93 ASP A O 1
ATOM 652 N N . ILE A 1 94 ? -2.749 47.318 16.801 1.00 19.24 94 ILE A N 1
ATOM 653 C CA . ILE A 1 94 ? -3.119 46.980 15.406 1.00 17.35 94 ILE A CA 1
ATOM 654 C C . ILE A 1 94 ? -3.650 48.284 14.752 1.00 17.22 94 ILE A C 1
ATOM 655 O O . ILE A 1 94 ? -4.411 49.048 15.369 1.00 17.30 94 ILE A O 1
ATOM 660 N N . TYR A 1 95 ? -3.166 48.539 13.545 1.00 16.44 95 TYR A N 1
ATOM 661 C CA . TYR A 1 95 ? -3.450 49.814 12.892 1.00 17.86 95 TYR A CA 1
ATOM 662 C C . TYR A 1 95 ? -3.293 49.680 11.407 1.00 17.94 95 TYR A C 1
ATOM 663 O O . TYR A 1 95 ? -2.311 49.113 10.916 1.00 15.99 95 TYR A O 1
ATOM 672 N N . VAL A 1 96 ? -4.250 50.266 10.690 1.00 18.25 96 VAL A N 1
ATOM 673 C CA . VAL A 1 96 ? -4.220 50.328 9.223 1.00 19.10 96 VAL A CA 1
ATOM 674 C C . VAL A 1 96 ? -4.413 51.789 8.850 1.00 17.36 96 VAL A C 1
ATOM 675 O O . VAL A 1 96 ? -5.240 52.472 9.452 1.00 17.54 96 VAL A O 1
ATOM 687 N N . PRO A 1 98 ? -5.630 55.204 7.204 1.00 21.64 98 PRO A N 1
ATOM 688 C CA . PRO A 1 98 ? -7.007 55.577 6.828 1.00 20.16 98 PRO A CA 1
ATOM 689 C C . PRO A 1 98 ? -7.419 55.239 5.393 1.00 20.68 98 PRO A C 1
ATOM 690 O O . PRO A 1 98 ? -8.481 54.648 5.194 1.00 21.19 98 PRO A O 1
ATOM 694 N N . GLU A 1 99 ? -6.561 55.544 4.412 1.00 21.56 99 GLU A N 1
ATOM 695 C CA . GLU A 1 99 ? -6.846 55.259 2.988 0.50 21.33 99 GLU A CA 1
ATOM 696 C C . GLU A 1 99 ? -7.131 53.782 2.755 1.00 23.48 99 GLU A C 1
ATOM 697 O O . GLU A 1 99 ? -7.880 53.423 1.816 1.00 23.53 99 GLU A O 1
ATOM 703 N N . TYR A 1 100 ? -6.556 52.916 3.610 1.00 21.18 100 TYR A N 1
ATOM 704 C CA . TYR A 1 100 ? -6.605 51.455 3.410 1.00 21.87 100 TYR A CA 1
ATOM 705 C C . TYR A 1 100 ? -7.557 50.657 4.271 1.00 21.70 100 TYR A C 1
ATOM 706 O O . TYR A 1 100 ? -7.526 49.423 4.242 1.00 23.33 100 TYR A O 1
ATOM 715 N N . ARG A 1 101 ? -8.412 51.335 5.033 1.00 20.99 101 ARG A N 1
ATOM 716 C CA . ARG A 1 101 ? -9.357 50.664 5.904 1.00 21.39 101 ARG A CA 1
ATOM 717 C C . ARG A 1 101 ? -10.581 50.134 5.143 1.00 24.04 101 ARG A C 1
ATOM 718 O O . ARG A 1 101 ? -10.890 50.627 4.054 1.00 27.10 101 ARG A O 1
ATOM 726 N N . GLY A 1 102 ? -11.266 49.165 5.732 1.00 26.88 102 GLY A N 1
ATOM 727 C CA . GLY A 1 102 ? -12.439 48.550 5.097 1.00 30.13 102 GLY A CA 1
ATOM 728 C C . GLY A 1 102 ? -12.158 47.874 3.746 1.00 32.09 102 GLY A C 1
ATOM 729 O O . GLY A 1 102 ? -12.978 47.921 2.802 1.00 33.99 102 GLY A O 1
ATOM 730 N N . GLN A 1 103 ? -10.998 47.253 3.624 1.00 29.30 103 GLN A N 1
ATOM 731 C CA . GLN A 1 103 ? -10.730 46.388 2.482 1.00 29.60 103 GLN A CA 1
ATOM 732 C C . GLN A 1 103 ? -10.064 45.110 2.967 1.00 27.58 103 GLN A C 1
ATOM 733 O O . GLN A 1 103 ? -9.234 44.530 2.267 1.00 27.38 103 GLN A O 1
ATOM 739 N N . GLY A 1 104 ? -10.417 44.719 4.195 1.00 25.31 104 GLY A N 1
ATOM 740 C CA . GLY A 1 104 ? -10.024 43.427 4.795 1.00 24.88 104 GLY A CA 1
ATOM 741 C C . GLY A 1 104 ? -8.659 43.272 5.433 1.00 24.53 104 GLY A C 1
ATOM 742 O O . GLY A 1 104 ? -8.327 42.192 5.897 1.00 22.48 104 GLY A O 1
ATOM 743 N N . ILE A 1 105 ? -7.860 44.336 5.435 1.00 21.79 105 ILE A N 1
ATOM 744 C CA . ILE A 1 105 ? -6.475 44.267 5.905 1.00 23.25 105 ILE A CA 1
ATOM 745 C C . ILE A 1 105 ? -6.373 44.003 7.397 1.00 22.95 105 ILE A C 1
ATOM 746 O O . ILE A 1 105 ? -5.568 43.164 7.819 1.00 23.86 105 ILE A O 1
ATOM 751 N N . GLY A 1 106 ? -7.173 44.716 8.201 1.00 21.81 106 GLY A N 1
ATOM 752 C CA . GLY A 1 106 ? -7.158 44.502 9.650 1.00 22.53 106 GLY A CA 1
ATOM 753 C C . GLY A 1 106 ? -7.568 43.065 9.986 1.00 22.07 106 GLY A C 1
ATOM 754 O O . GLY A 1 106 ? -6.977 42.423 10.853 1.00 20.90 106 GLY A O 1
ATOM 755 N N . SER A 1 107 ? -8.589 42.561 9.297 1.00 21.03 107 SER A N 1
ATOM 756 C CA . SER A 1 107 ? -9.031 41.154 9.500 1.00 22.02 107 SER A CA 1
ATOM 757 C C . SER A 1 107 ? -7.910 40.168 9.141 1.00 22.64 107 SER A C 1
ATOM 758 O O . SER A 1 107 ? -7.752 39.114 9.792 1.00 22.54 107 SER A O 1
ATOM 761 N N . LYS A 1 108 ? -7.154 40.498 8.088 1.00 21.72 108 LYS A N 1
ATOM 762 C CA . LYS A 1 108 ? -6.013 39.682 7.682 1.00 23.00 108 LYS A CA 1
ATOM 763 C C . LYS A 1 108 ? -4.894 39.715 8.705 1.00 23.16 108 LYS A C 1
ATOM 764 O O . LYS A 1 108 ? -4.207 38.712 8.881 1.00 20.23 108 LYS A O 1
ATOM 770 N N . ILE A 1 109 ? -4.674 40.870 9.341 1.00 23.49 109 ILE A N 1
ATOM 771 C CA . ILE A 1 109 ? -3.650 40.927 10.391 1.00 23.58 109 ILE A CA 1
ATOM 772 C C . ILE A 1 109 ? -4.071 40.034 11.560 1.00 23.78 109 ILE A C 1
ATOM 773 O O . ILE A 1 109 ? -3.251 39.296 12.116 1.00 24.99 109 ILE A O 1
ATOM 778 N N . ILE A 1 110 ? -5.339 40.135 11.947 1.00 22.74 110 ILE A N 1
ATOM 779 C CA . ILE A 1 110 ? -5.863 39.324 13.044 1.00 23.71 110 ILE A CA 1
ATOM 780 C C . ILE A 1 110 ? -5.738 37.809 12.721 1.00 23.50 110 ILE A C 1
ATOM 781 O O . ILE A 1 110 ? -5.297 37.032 13.552 1.00 21.86 110 ILE A O 1
ATOM 786 N N . LYS A 1 111 ? -6.124 37.422 11.509 1.00 23.62 111 LYS A N 1
ATOM 787 C CA . LYS A 1 111 ? -5.964 36.028 11.053 1.00 25.53 111 LYS A CA 1
ATOM 788 C C . LYS A 1 111 ? -4.503 35.576 11.112 1.00 25.70 111 LYS A C 1
ATOM 789 O O . LYS A 1 111 ? -4.201 34.444 11.494 1.00 27.10 111 LYS A O 1
ATOM 795 N N . LYS A 1 112 ? -3.576 36.450 10.757 1.00 24.60 112 LYS A N 1
ATOM 796 C CA . LYS A 1 112 ? -2.169 36.103 10.850 1.00 24.48 112 LYS A CA 1
ATOM 797 C C . LYS A 1 112 ? -1.705 35.879 12.293 1.00 24.07 112 LYS A C 1
ATOM 798 O O . LYS A 1 112 ? -0.893 34.989 12.553 1.00 23.00 112 LYS A O 1
ATOM 804 N N . VAL A 1 113 ? -2.185 36.709 13.223 1.00 22.91 113 VAL A N 1
ATOM 805 C CA . VAL A 1 113 ? -1.854 36.525 14.621 1.00 21.39 113 VAL A CA 1
ATOM 806 C C . VAL A 1 113 ? -2.419 35.171 15.082 1.00 20.94 113 VAL A C 1
ATOM 807 O O . VAL A 1 113 ? -1.756 34.444 15.805 1.00 19.86 113 VAL A O 1
ATOM 811 N N . ALA A 1 114 ? -3.644 34.833 14.671 1.00 20.05 114 ALA A N 1
ATOM 812 C CA . ALA A 1 114 ? -4.174 33.494 15.023 1.00 21.95 114 ALA A CA 1
ATOM 813 C C . ALA A 1 114 ? -3.322 32.350 14.473 1.00 23.81 114 ALA A C 1
ATOM 814 O O . ALA A 1 114 ? -3.097 31.345 15.172 1.00 23.89 114 ALA A O 1
ATOM 816 N N . GLU A 1 115 ? -2.859 32.490 13.230 1.00 23.21 115 GLU A N 1
ATOM 817 C CA . GLU A 1 115 ? -1.989 31.492 12.609 1.00 25.70 115 GLU A CA 1
ATOM 818 C C . GLU A 1 115 ? -0.699 31.338 13.398 1.00 25.98 115 GLU A C 1
ATOM 819 O O . GLU A 1 115 ? -0.290 30.218 13.723 1.00 25.13 115 GLU A O 1
ATOM 825 N N . VAL A 1 116 ? -0.050 32.466 13.700 1.00 26.88 116 VAL A N 1
ATOM 826 C CA . VAL A 1 116 ? 1.139 32.490 14.559 1.00 25.09 116 VAL A CA 1
ATOM 827 C C . VAL A 1 116 ? 0.872 31.864 15.938 1.00 25.92 116 VAL A C 1
ATOM 828 O O . VAL A 1 116 ? 1.672 31.065 16.428 1.00 27.72 116 VAL A O 1
ATOM 832 N N . ALA A 1 117 ? -0.277 32.187 16.540 1.00 24.34 117 ALA A N 1
ATOM 833 C CA . ALA A 1 117 ? -0.656 31.580 17.800 1.00 23.58 117 ALA A CA 1
ATOM 834 C C . ALA A 1 117 ? -0.565 30.040 17.724 1.00 24.84 117 ALA A C 1
ATOM 835 O O . ALA A 1 117 ? 0.203 29.411 18.490 1.00 24.25 117 ALA A O 1
ATOM 837 N N . LEU A 1 118 ? -1.290 29.443 16.785 1.00 25.37 118 LEU A N 1
ATOM 838 C CA . LEU A 1 118 ? -1.296 27.983 16.702 1.00 26.37 118 LEU A CA 1
ATOM 839 C C . LEU A 1 118 ? 0.087 27.425 16.423 1.00 28.21 118 LEU A C 1
ATOM 840 O O . LEU A 1 118 ? 0.486 26.418 17.032 1.00 27.64 118 LEU A O 1
ATOM 845 N N . ASP A 1 119 ? 0.829 28.100 15.552 1.00 26.96 119 ASP A N 1
ATOM 846 C CA . ASP A 1 119 ? 2.178 27.681 15.217 1.00 28.82 119 ASP A CA 1
ATOM 847 C C . ASP A 1 119 ? 3.079 27.643 16.454 1.00 30.07 119 ASP A C 1
ATOM 848 O O . ASP A 1 119 ? 3.956 26.788 16.578 1.00 30.68 119 ASP A O 1
ATOM 853 N N . LYS A 1 120 ? 2.824 28.546 17.395 1.00 29.29 120 LYS A N 1
ATOM 854 C CA . LYS A 1 120 ? 3.639 28.654 18.591 1.00 28.54 120 LYS A CA 1
ATOM 855 C C . LYS A 1 120 ? 2.980 27.988 19.802 1.00 28.93 120 LYS A C 1
ATOM 856 O O . LYS A 1 120 ? 3.362 28.248 20.936 1.00 27.95 120 LYS A O 1
ATOM 862 N N . GLY A 1 121 ? 1.956 27.181 19.553 1.00 27.75 121 GLY A N 1
ATOM 863 C CA . GLY A 1 121 ? 1.305 26.401 20.618 1.00 27.47 121 GLY A CA 1
ATOM 864 C C . GLY A 1 121 ? 0.475 27.240 21.585 1.00 27.18 121 GLY A C 1
ATOM 865 O O . GLY A 1 121 ? 0.304 26.872 22.732 1.00 24.52 121 GLY A O 1
ATOM 866 N N . CYS A 1 122 ? -0.041 28.372 21.095 1.00 26.71 122 CYS A N 1
ATOM 867 C CA . CYS A 1 122 ? -0.869 29.294 21.852 1.00 25.03 122 CYS A CA 1
ATOM 868 C C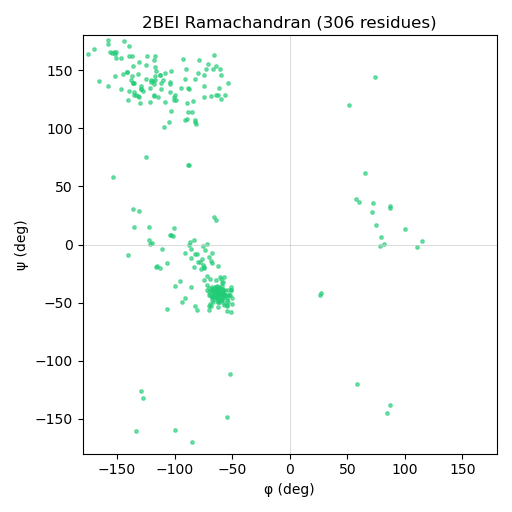 . CYS A 1 122 ? -2.310 29.059 21.387 1.00 27.25 122 CYS A C 1
ATOM 869 O O . CYS A 1 122 ? -2.633 29.324 20.231 1.00 28.82 122 CYS A O 1
ATOM 872 N N . SER A 1 123 ? -3.167 28.569 22.287 1.00 25.38 123 SER A N 1
ATOM 873 C CA . SER A 1 123 ? -4.553 28.245 21.945 1.00 29.36 123 SER A CA 1
ATOM 874 C C . SER A 1 123 ? -5.460 29.466 21.784 1.00 28.50 123 SER A C 1
ATOM 875 O O . SER A 1 123 ? -6.550 29.377 21.205 1.00 29.19 123 SER A O 1
ATOM 878 N N . GLN A 1 124 ? -5.023 30.600 22.305 1.00 25.11 124 GLN A N 1
ATOM 879 C CA . GLN A 1 124 ? -5.917 31.728 22.402 1.00 23.79 124 GLN A CA 1
ATOM 880 C C . GLN A 1 124 ? -5.113 33.025 22.330 1.00 23.24 124 GLN A C 1
ATOM 881 O O . GLN A 1 124 ? -3.895 33.007 22.529 1.00 23.05 124 GLN A O 1
ATOM 887 N N . PHE A 1 125 ? -5.770 34.139 22.015 1.00 22.84 125 PHE A N 1
ATOM 888 C CA . PHE A 1 125 ? -5.086 35.421 22.074 1.00 22.00 125 PHE A CA 1
ATOM 889 C C . PHE A 1 125 ? -5.969 36.537 22.611 1.00 20.32 125 PHE A C 1
ATOM 890 O O . PHE A 1 125 ? -7.171 36.516 22.418 1.00 21.63 125 PHE A O 1
ATOM 898 N N . ARG A 1 126 ? -5.339 37.488 23.284 1.00 18.66 126 ARG A N 1
ATOM 899 C CA . ARG A 1 126 ? -5.993 38.526 24.050 1.00 21.53 126 ARG A CA 1
ATOM 900 C C . ARG A 1 126 ? -5.691 39.906 23.470 1.00 23.19 126 ARG A C 1
ATOM 901 O O . ARG A 1 126 ? -4.650 40.130 22.834 1.00 22.21 126 ARG A O 1
ATOM 909 N N . LEU A 1 127 ? -6.601 40.840 23.686 1.00 22.38 127 LEU A N 1
ATOM 910 C CA . LEU A 1 127 ? -6.311 42.227 23.387 1.00 24.74 127 LEU A CA 1
ATOM 911 C C . LEU A 1 127 ? -7.105 43.147 24.299 1.00 25.90 127 LEU A C 1
ATOM 912 O O . LEU A 1 127 ? -8.011 42.684 25.003 1.00 23.12 127 LEU A O 1
ATOM 917 N N . ALA A 1 128 ? -6.722 44.425 24.327 1.00 25.86 128 ALA A N 1
ATOM 918 C CA . ALA A 1 128 ? -7.450 45.439 25.064 1.00 26.73 128 ALA A CA 1
ATOM 919 C C . ALA A 1 128 ? -7.882 46.490 24.057 1.00 26.81 128 ALA A C 1
ATOM 920 O O . ALA A 1 128 ? -7.153 46.788 23.100 1.00 28.87 128 ALA A O 1
ATOM 922 N N . VAL A 1 129 ? -9.088 47.013 24.221 1.00 25.42 129 VAL A N 1
ATOM 923 C CA . VAL A 1 129 ? -9.563 48.075 23.324 1.00 23.89 129 VAL A CA 1
ATOM 924 C C . VAL A 1 129 ? -10.413 49.045 24.096 1.00 24.24 129 VAL A C 1
ATOM 925 O O . VAL A 1 129 ? -11.121 48.656 25.010 1.00 23.63 129 VAL A O 1
ATOM 929 N N . LEU A 1 130 ? -10.342 50.311 23.690 1.00 25.50 130 LEU A N 1
ATOM 930 C CA . LEU A 1 130 ? -11.066 51.397 24.318 1.00 25.93 130 LEU A CA 1
ATOM 931 C C . LEU A 1 130 ? -12.524 51.319 23.926 1.00 24.82 130 LEU A C 1
ATOM 932 O O . LEU A 1 130 ? -12.852 51.100 22.753 1.00 22.83 130 LEU A O 1
ATOM 937 N N . ASP A 1 131 ? -13.409 51.514 24.914 1.00 23.70 131 ASP A N 1
ATOM 938 C CA . ASP A 1 131 ? -14.838 51.368 24.683 1.00 24.96 131 ASP A CA 1
ATOM 939 C C . ASP A 1 131 ? -15.440 52.417 23.767 1.00 22.88 131 ASP A C 1
ATOM 940 O O . ASP A 1 131 ? -16.526 52.205 23.256 1.00 26.62 131 ASP A O 1
ATOM 945 N N . TRP A 1 132 ? -14.748 53.524 23.518 1.00 23.09 132 TRP A N 1
ATOM 946 C CA . TRP A 1 132 ? -15.238 54.462 22.498 1.00 24.03 132 TRP A CA 1
ATOM 947 C C . TRP A 1 132 ? -15.000 53.942 21.080 1.00 23.93 132 TRP A C 1
ATOM 948 O O . TRP A 1 132 ? -15.648 54.387 20.136 1.00 22.87 132 TRP A O 1
ATOM 959 N N . ASN A 1 133 ? -14.087 52.984 20.944 1.00 22.10 133 ASN A N 1
ATOM 960 C CA . ASN A 1 133 ? -13.740 52.445 19.625 1.00 21.13 133 ASN A CA 1
ATOM 961 C C . ASN A 1 133 ? -14.640 51.277 19.240 1.00 21.60 133 ASN A C 1
ATOM 962 O O . ASN A 1 133 ? -14.193 50.129 19.151 1.00 21.88 133 ASN A O 1
ATOM 967 N N . GLN A 1 134 ? -15.919 51.593 19.001 1.00 22.04 134 GLN A N 1
ATOM 968 C CA . GLN A 1 134 ? -16.940 50.585 18.810 1.00 23.73 134 GLN A CA 1
ATOM 969 C C . GLN A 1 134 ? -16.752 49.852 17.515 1.00 21.41 134 GLN A C 1
ATOM 970 O O . GLN A 1 134 ? -17.124 48.711 17.414 1.00 22.54 134 GLN A O 1
ATOM 976 N N . ARG A 1 135 ? -16.186 50.519 16.511 1.00 19.30 135 ARG A N 1
ATOM 977 C CA . ARG A 1 135 ? -15.998 49.833 15.227 1.00 20.25 135 ARG A CA 1
ATOM 978 C C . ARG A 1 135 ? -14.974 48.722 15.332 1.00 20.24 135 ARG A C 1
ATOM 979 O O . ARG A 1 135 ? -15.122 47.666 14.698 1.00 21.47 135 ARG A O 1
ATOM 987 N N . ALA A 1 136 ? -13.916 48.966 16.102 1.00 17.76 136 ALA A N 1
ATOM 988 C CA . ALA A 1 136 ? -12.949 47.906 16.397 1.00 17.08 136 ALA A CA 1
ATOM 989 C C . ALA A 1 136 ? -13.560 46.798 17.218 1.00 18.96 136 ALA A C 1
ATOM 990 O O . ALA A 1 136 ? -13.393 45.616 16.915 1.00 19.93 136 ALA A O 1
ATOM 1000 N N . ASP A 1 138 ? -16.667 45.915 17.499 1.00 23.33 138 ASP A N 1
ATOM 1001 C CA . ASP A 1 138 ? -17.588 45.182 16.625 1.00 22.85 138 ASP A CA 1
ATOM 1002 C C . ASP A 1 138 ? -16.853 44.203 15.697 1.00 21.39 138 ASP A C 1
ATOM 1003 O O . ASP A 1 138 ? -17.295 43.067 15.525 1.00 22.75 138 ASP A O 1
ATOM 1008 N N . LEU A 1 139 ? -15.721 44.615 15.133 1.00 19.77 139 LEU A N 1
ATOM 1009 C CA . LEU A 1 139 ? -14.950 43.695 14.290 1.00 19.58 139 LEU A CA 1
ATOM 1010 C C . LEU A 1 139 ? -14.445 42.478 15.065 1.00 20.69 139 LEU A C 1
ATOM 1011 O O . LEU A 1 139 ? -14.618 41.317 14.614 1.00 22.86 139 LEU A O 1
ATOM 1016 N N . TYR A 1 140 ? -13.822 42.728 16.215 1.00 21.94 140 TYR A N 1
ATOM 1017 C CA . TYR A 1 140 ? -13.334 41.620 17.062 1.00 19.64 140 TYR A CA 1
ATOM 1018 C C . TYR A 1 140 ? -14.479 40.676 17.427 1.00 21.68 140 TYR A C 1
ATOM 1019 O O . TYR A 1 140 ? -14.326 39.472 17.312 1.00 19.61 140 TYR A O 1
ATOM 1028 N N . LYS A 1 141 ? -15.639 41.219 17.780 1.00 23.16 141 LYS A N 1
ATOM 1029 C CA . LYS A 1 141 ? -16.810 40.339 18.073 1.00 25.58 141 LYS A CA 1
ATOM 1030 C C . LYS A 1 141 ? -17.240 39.536 16.850 1.00 27.38 141 LYS A C 1
ATOM 1031 O O . LYS A 1 141 ? -17.539 38.329 16.958 1.00 26.27 141 LYS A O 1
ATOM 1037 N N . ALA A 1 142 ? -17.257 40.195 15.681 1.00 27.27 142 ALA A N 1
ATOM 1038 C CA . ALA A 1 142 ? -17.560 39.541 14.409 1.00 27.53 142 ALA A CA 1
ATOM 1039 C C . ALA A 1 142 ? -16.591 38.402 14.101 1.00 27.54 142 ALA A C 1
ATOM 1040 O O . ALA A 1 142 ? -16.980 37.384 13.534 1.00 27.54 142 ALA A O 1
ATOM 1042 N N . LEU A 1 143 ? -15.327 38.563 14.479 1.00 26.68 143 LEU A N 1
ATOM 1043 C CA . LEU A 1 143 ? -14.325 37.538 14.257 1.00 25.80 143 LEU A CA 1
ATOM 1044 C C . LEU A 1 143 ? -14.267 36.477 15.382 1.00 26.60 143 LEU A C 1
ATOM 1045 O O . LEU A 1 143 ? -13.403 35.602 15.353 1.00 26.31 143 LEU A O 1
ATOM 1050 N N . GLY A 1 144 ? -15.146 36.580 16.379 1.00 26.62 144 GLY A N 1
ATOM 1051 C CA . GLY A 1 144 ? -15.260 35.532 17.403 1.00 26.29 144 GLY A CA 1
ATOM 1052 C C . GLY A 1 144 ? -14.804 35.843 18.816 1.00 26.13 144 GLY A C 1
ATOM 1053 O O . GLY A 1 144 ? -14.963 35.007 19.733 1.00 26.67 144 GLY A O 1
ATOM 1054 N N . ALA A 1 145 ? -14.286 37.051 19.042 1.00 25.39 145 ALA A N 1
ATOM 1055 C CA . ALA A 1 145 ? -13.774 37.432 20.347 1.00 26.85 145 ALA A CA 1
ATOM 1056 C C . ALA A 1 145 ? -14.907 37.664 21.345 1.00 28.47 145 ALA A C 1
ATOM 1057 O O . ALA A 1 145 ? -15.980 38.111 20.969 1.00 28.53 145 ALA A O 1
ATOM 1059 N N . GLN A 1 146 ? -14.631 37.425 22.620 1.00 28.56 146 GLN A N 1
ATOM 1060 C CA . GLN A 1 146 ? -15.520 37.848 23.701 1.00 28.96 146 GLN A CA 1
ATOM 1061 C C . GLN A 1 146 ? -14.984 39.069 24.440 1.00 27.79 146 GLN A C 1
ATOM 1062 O O . GLN A 1 146 ? -13.792 39.144 24.762 1.00 24.34 146 GLN A O 1
ATOM 1068 N N . ASP A 1 147 ? -15.873 40.005 24.750 1.00 26.23 147 ASP A N 1
ATOM 1069 C CA . ASP A 1 147 ? -15.549 41.095 25.671 1.00 28.89 147 ASP A CA 1
ATOM 1070 C C . ASP A 1 147 ? -15.697 40.589 27.123 1.00 30.95 147 ASP A C 1
ATOM 1071 O O . ASP A 1 147 ? -16.818 40.449 27.614 1.00 31.60 147 ASP A O 1
ATOM 1076 N N . LEU A 1 148 ? -14.571 40.316 27.790 1.00 31.51 148 LEU A N 1
ATOM 1077 C CA . LEU A 1 148 ? -14.568 39.726 29.140 1.00 32.67 148 LEU A CA 1
ATOM 1078 C C . LEU A 1 148 ? -14.768 40.795 30.215 1.00 33.55 148 LEU A C 1
ATOM 1079 O O . LEU A 1 148 ? -15.126 40.499 31.360 1.00 33.04 148 LEU A O 1
ATOM 1084 N N . THR A 1 149 ? -14.523 42.050 29.853 1.00 33.40 149 THR A N 1
ATOM 1085 C CA . THR A 1 149 ? -14.879 43.165 30.721 1.00 33.88 149 THR A CA 1
ATOM 1086 C C . THR A 1 149 ? -16.399 43.185 30.909 1.00 37.04 149 THR A C 1
ATOM 1087 O O . THR A 1 149 ? -16.891 43.153 32.053 1.00 35.08 149 THR A O 1
ATOM 1091 N N . GLU A 1 150 ? -17.121 43.199 29.785 1.00 40.01 150 GLU A N 1
ATOM 1092 C CA . GLU A 1 150 ? -18.588 43.200 29.768 1.00 44.94 150 GLU A CA 1
ATOM 1093 C C . GLU A 1 150 ? -19.172 41.887 30.280 1.00 44.78 150 GLU A C 1
ATOM 1094 O O . GLU A 1 150 ? -20.106 41.906 31.072 1.00 45.69 150 GLU A O 1
ATOM 1100 N N . ALA A 1 151 ? -18.627 40.755 29.837 1.00 43.92 151 ALA A N 1
ATOM 1101 C CA . ALA A 1 151 ? -19.107 39.440 30.274 1.00 43.70 151 ALA A CA 1
ATOM 1102 C C . ALA A 1 151 ? -18.788 39.078 31.735 1.00 43.72 151 ALA A C 1
ATOM 1103 O O . ALA A 1 151 ? -19.659 38.554 32.448 1.00 43.95 151 ALA A O 1
ATOM 1105 N N . GLU A 1 152 ? -17.556 39.357 32.181 1.00 41.54 152 GLU A N 1
ATOM 1106 C CA . GLU A 1 152 ? -17.099 38.892 33.491 1.00 39.93 152 GLU A CA 1
ATOM 1107 C C . GLU A 1 152 ? -16.781 39.986 34.521 1.00 38.38 152 GLU A C 1
ATOM 1108 O O . GLU A 1 152 ? -16.715 39.705 35.724 1.00 37.75 152 GLU A O 1
ATOM 1114 N N . GLY A 1 153 ? -16.558 41.216 34.071 1.00 34.53 153 GLY A N 1
ATOM 1115 C CA . GLY A 1 153 ? -16.414 42.328 35.018 1.00 32.67 153 GLY A CA 1
ATOM 1116 C C . GLY A 1 153 ? -14.982 42.721 35.276 1.00 31.98 153 GLY A C 1
ATOM 1117 O O . GLY A 1 153 ? -14.677 43.473 36.208 1.00 32.02 153 GLY A O 1
ATOM 1118 N N . TRP A 1 154 ? -14.086 42.223 34.446 1.00 32.41 154 TRP A N 1
ATOM 1119 C CA . TRP A 1 154 ? -12.674 42.542 34.586 1.00 31.08 154 TRP A CA 1
ATOM 1120 C C . TRP A 1 154 ? -12.410 44.006 34.358 1.00 28.89 154 TRP A C 1
ATOM 1121 O O . TRP A 1 154 ? -12.830 44.570 33.348 1.00 31.90 154 TRP A O 1
ATOM 1132 N N . HIS A 1 155 ? -11.715 44.626 35.301 1.00 28.94 155 HIS A N 1
ATOM 1133 C CA . HIS A 1 155 ? -11.229 45.983 35.142 1.00 30.61 155 HIS A CA 1
ATOM 1134 C C . HIS A 1 155 ? -9.719 45.977 35.107 1.00 31.04 155 HIS A C 1
ATOM 1135 O O . HIS A 1 155 ? -9.088 45.441 36.024 1.00 30.92 155 HIS A O 1
ATOM 1142 N N . PHE A 1 156 ? -9.128 46.584 34.078 1.00 30.43 156 PHE A N 1
ATOM 1143 C CA . PHE A 1 156 ? -7.684 46.840 34.110 1.00 30.96 156 PHE A CA 1
ATOM 1144 C C . PHE A 1 156 ? -7.245 47.901 35.147 1.00 31.36 156 PHE A C 1
ATOM 1145 O O . PHE A 1 156 ? -7.773 49.024 35.123 1.00 30.62 156 PHE A O 1
ATOM 1153 N N . PHE A 1 157 ? -6.259 47.568 36.004 1.00 29.39 157 PHE A N 1
ATOM 1154 C CA . PHE A 1 157 ? -5.552 48.546 36.861 1.00 31.62 157 PHE A CA 1
ATOM 1155 C C . PHE A 1 157 ? -4.103 48.745 36.496 1.00 33.76 157 PHE A C 1
ATOM 1156 O O . PHE A 1 157 ? -3.427 47.805 36.074 1.00 32.72 157 PHE A O 1
ATOM 1164 N N . CYS A 1 158 ? -3.622 49.969 36.677 1.00 34.87 158 CYS A N 1
ATOM 1165 C CA . CYS A 1 158 ? -2.213 50.278 36.441 1.00 34.31 158 CYS A CA 1
ATOM 1166 C C . CYS A 1 158 ? -1.634 51.145 37.568 1.00 34.17 158 CYS A C 1
ATOM 1167 O O . CYS A 1 158 ? -2.211 52.193 37.931 1.00 33.59 158 CYS A O 1
ATOM 1170 N N . PHE A 1 159 ? -0.499 50.696 38.108 1.00 33.04 159 PHE A N 1
ATOM 1171 C CA . PHE A 1 159 ? 0.277 51.435 39.073 1.00 31.98 159 PHE A CA 1
ATOM 1172 C C . PHE A 1 159 ? 1.492 52.007 38.342 1.00 34.40 159 PHE A C 1
ATOM 1173 O O . PHE A 1 159 ? 2.199 51.273 37.621 1.00 30.16 159 PHE A O 1
ATOM 1181 N N . GLN A 1 160 ? 1.749 53.304 38.535 1.00 35.10 160 GLN A N 1
ATOM 1182 C CA . GLN A 1 160 ? 2.943 53.929 37.976 1.00 37.77 160 GLN A CA 1
ATOM 1183 C C . GLN A 1 160 ? 3.751 54.602 39.072 1.00 38.91 160 GLN A C 1
ATOM 1184 O O . GLN A 1 160 ? 3.187 55.190 39.995 1.00 40.00 160 GLN A O 1
ATOM 1190 N N . GLY A 1 161 ? 5.074 54.512 38.958 1.00 39.33 161 GLY A N 1
ATOM 1191 C CA . GLY A 1 161 ? 5.994 55.293 39.775 1.00 39.68 161 GLY A CA 1
ATOM 1192 C C . GLY A 1 161 ? 5.769 55.024 41.232 1.00 41.10 161 GLY A C 1
ATOM 1193 O O . GLY A 1 161 ? 5.868 53.880 41.666 1.00 41.98 161 GLY A O 1
ATOM 1194 N N . GLU A 1 162 ? 5.430 56.074 41.980 1.00 40.50 162 GLU A N 1
ATOM 1195 C CA . GLU A 1 162 ? 5.189 55.964 43.409 1.00 40.12 162 GLU A CA 1
ATOM 1196 C C . GLU A 1 162 ? 4.081 54.977 43.801 1.00 37.74 162 GLU A C 1
ATOM 1197 O O . GLU A 1 162 ? 4.146 54.380 44.862 1.00 36.88 162 GLU A O 1
ATOM 1203 N N . ALA A 1 163 ? 3.061 54.818 42.965 1.00 37.82 163 ALA A N 1
ATOM 1204 C CA . ALA A 1 163 ? 1.979 53.880 43.288 1.00 35.77 163 ALA A CA 1
ATOM 1205 C C . ALA A 1 163 ? 2.543 52.441 43.406 1.00 34.64 163 ALA A C 1
ATOM 1206 O O . ALA A 1 163 ? 2.229 51.699 44.341 1.00 33.26 163 ALA A O 1
ATOM 1208 N N . THR A 1 164 ? 3.420 52.090 42.476 1.00 35.53 164 THR A N 1
ATOM 1209 C CA . THR A 1 164 ? 4.075 50.787 42.493 1.00 36.20 164 THR A CA 1
ATOM 1210 C C . THR A 1 164 ? 5.008 50.690 43.692 1.00 35.75 164 THR A C 1
ATOM 1211 O O . THR A 1 164 ? 5.076 49.654 44.333 1.00 35.32 164 THR A O 1
ATOM 1215 N N . ARG A 1 165 ? 5.691 51.787 44.031 1.00 36.67 165 ARG A N 1
ATOM 1216 C CA . ARG A 1 165 ? 6.535 51.801 45.225 1.00 36.47 165 ARG A CA 1
ATOM 1217 C C . ARG A 1 165 ? 5.733 51.585 46.500 1.00 36.01 165 ARG A C 1
ATOM 1218 O O . ARG A 1 165 ? 6.172 50.880 47.394 1.00 37.51 165 ARG A O 1
ATOM 1226 N N . LYS A 1 166 ? 4.557 52.188 46.580 1.00 34.91 166 LYS A N 1
ATOM 1227 C CA . LYS A 1 166 ? 3.696 52.001 47.732 1.00 36.22 166 LYS A CA 1
ATOM 1228 C C . LYS A 1 166 ? 3.112 50.583 47.790 1.00 37.90 166 LYS A C 1
ATOM 1229 O O . LYS A 1 166 ? 3.039 49.998 48.861 1.00 38.68 166 LYS A O 1
ATOM 1235 N N . LEU A 1 167 ? 2.706 50.054 46.630 1.00 37.43 167 LEU A N 1
ATOM 1236 C CA . LEU A 1 167 ? 2.300 48.644 46.471 1.00 36.33 167 LEU A CA 1
ATOM 1237 C C . LEU A 1 167 ? 3.372 47.688 46.986 1.00 38.62 167 LEU A C 1
ATOM 1238 O O . LEU A 1 167 ? 3.053 46.698 47.654 1.00 39.44 167 LEU A O 1
ATOM 1243 N N . ALA A 1 168 ? 4.635 47.980 46.657 1.00 39.01 168 ALA A N 1
ATOM 1244 C CA . ALA A 1 168 ? 5.767 47.184 47.111 1.00 39.82 168 ALA A CA 1
ATOM 1245 C C . ALA A 1 168 ? 6.019 47.398 48.600 1.00 43.08 168 ALA A C 1
ATOM 1246 O O . ALA A 1 168 ? 6.937 46.815 49.164 1.00 44.32 168 ALA A O 1
ATOM 1248 N N . GLY A 1 169 ? 5.193 48.228 49.232 1.00 45.25 169 GLY A N 1
ATOM 1249 C CA . GLY A 1 169 ? 5.332 48.535 50.658 1.00 46.44 169 GLY A CA 1
ATOM 1250 C C . GLY A 1 169 ? 6.714 49.068 50.961 1.00 46.83 169 GLY A C 1
ATOM 1251 O O . GLY A 1 169 ? 6.900 49.783 51.935 1.00 48.34 169 GLY A O 1
ATOM 1252 N N . ALA B 1 2 ? -0.679 31.375 60.573 1.00 44.06 2 ALA B N 1
ATOM 1253 C CA . ALA B 1 2 ? 0.259 30.303 60.125 1.00 42.44 2 ALA B CA 1
ATOM 1254 C C . ALA B 1 2 ? 1.541 30.922 59.579 1.00 41.11 2 ALA B C 1
ATOM 1255 O O . ALA B 1 2 ? 1.505 31.953 58.901 1.00 41.20 2 ALA B O 1
ATOM 1257 N N . SER B 1 3 ? 2.677 30.301 59.886 1.00 39.19 3 SER B N 1
ATOM 1258 C CA . SER B 1 3 ? 3.958 30.777 59.379 1.00 37.80 3 SER B CA 1
ATOM 1259 C C . SER B 1 3 ? 4.081 30.418 57.892 1.00 34.38 3 SER B C 1
ATOM 1260 O O . SER B 1 3 ? 3.924 29.253 57.518 1.00 33.26 3 SER B O 1
ATOM 1263 N N . VAL B 1 4 ? 4.374 31.418 57.069 1.00 33.66 4 VAL B N 1
ATOM 1264 C CA . VAL B 1 4 ? 4.391 31.260 55.610 1.00 32.76 4 VAL B CA 1
ATOM 1265 C C . VAL B 1 4 ? 5.601 31.932 54.973 1.00 32.49 4 VAL B C 1
ATOM 1266 O O . VAL B 1 4 ? 6.005 33.037 55.385 1.00 32.30 4 VAL B O 1
ATOM 1270 N N . ARG B 1 5 ? 6.195 31.261 53.990 1.00 30.21 5 ARG B N 1
ATOM 1271 C CA . ARG B 1 5 ? 7.189 31.925 53.146 1.00 32.36 5 ARG B CA 1
ATOM 1272 C C . ARG B 1 5 ? 6.654 32.073 51.734 1.00 30.91 5 ARG B C 1
ATOM 1273 O O . ARG B 1 5 ? 5.891 31.221 51.266 1.00 30.36 5 ARG B O 1
ATOM 1281 N N . ILE B 1 6 ? 7.032 33.166 51.072 1.00 29.96 6 ILE B N 1
ATOM 1282 C CA . ILE B 1 6 ? 6.737 33.355 49.652 1.00 31.03 6 ILE B CA 1
ATOM 1283 C C . ILE B 1 6 ? 8.065 33.203 48.928 1.00 31.39 6 ILE B C 1
ATOM 1284 O O . ILE B 1 6 ? 9.042 33.884 49.251 1.00 32.68 6 ILE B O 1
ATOM 1289 N N . ARG B 1 7 ? 8.138 32.275 47.989 1.00 28.66 7 ARG B N 1
ATOM 1290 C CA . ARG B 1 7 ? 9.422 32.009 47.328 1.00 28.04 7 ARG B CA 1
ATOM 1291 C C . ARG B 1 7 ? 9.213 31.791 45.854 1.00 26.83 7 ARG B C 1
ATOM 1292 O O . ARG B 1 7 ? 8.089 31.519 45.436 1.00 25.94 7 ARG B O 1
ATOM 1300 N N . GLU B 1 8 ? 10.295 31.898 45.072 1.00 25.37 8 GLU B N 1
ATOM 1301 C CA . GLU B 1 8 ? 10.213 31.567 43.658 1.00 27.07 8 GLU B CA 1
ATOM 1302 C C . GLU B 1 8 ? 9.837 30.115 43.557 1.00 24.31 8 GLU B C 1
ATOM 1303 O O . GLU B 1 8 ? 10.364 29.283 44.293 1.00 22.24 8 GLU B O 1
ATOM 1309 N N . ALA B 1 9 ? 8.890 29.834 42.671 1.00 23.67 9 ALA B N 1
ATOM 1310 C CA . ALA B 1 9 ? 8.556 28.465 42.294 1.00 24.30 9 ALA B CA 1
ATOM 1311 C C . ALA B 1 9 ? 9.756 27.767 41.681 1.00 24.41 9 ALA B C 1
ATOM 1312 O O . ALA B 1 9 ? 10.605 28.411 41.062 1.00 23.62 9 ALA B O 1
ATOM 1314 N N . LYS B 1 10 ? 9.789 26.448 41.858 1.00 23.61 10 LYS B N 1
ATOM 1315 C CA . LYS B 1 10 ? 10.752 25.584 41.233 1.00 25.65 10 LYS B CA 1
ATOM 1316 C C . LYS B 1 10 ? 9.978 24.618 40.333 1.00 24.19 10 LYS B C 1
ATOM 1317 O O . LYS B 1 10 ? 8.765 24.437 40.499 1.00 22.39 10 LYS B O 1
ATOM 1323 N N . GLU B 1 11 ? 10.644 24.031 39.353 1.00 20.93 11 GLU B N 1
ATOM 1324 C CA . GLU B 1 11 ? 9.933 23.147 38.416 1.00 23.02 11 GLU B CA 1
ATOM 1325 C C . GLU B 1 11 ? 9.094 22.082 39.140 1.00 23.21 11 GLU B C 1
ATOM 1326 O O . GLU B 1 11 ? 7.977 21.749 38.716 1.00 23.03 11 GLU B O 1
ATOM 1332 N N . GLY B 1 12 ? 9.626 21.533 40.232 1.00 22.33 12 GLY B N 1
ATOM 1333 C CA . GLY B 1 12 ? 8.921 20.538 41.003 1.00 22.83 12 GLY B CA 1
ATOM 1334 C C . GLY B 1 12 ? 7.678 21.005 41.734 1.00 22.84 12 GLY B C 1
ATOM 1335 O O . GLY B 1 12 ? 6.969 20.169 42.301 1.00 25.20 12 GLY B O 1
ATOM 1336 N N . ASP B 1 13 ? 7.402 22.315 41.741 1.00 21.23 13 ASP B N 1
ATOM 1337 C CA . ASP B 1 13 ? 6.161 22.847 42.346 1.00 20.89 13 ASP B CA 1
ATOM 1338 C C . ASP B 1 13 ? 4.964 22.822 41.370 1.00 21.22 13 ASP B C 1
ATOM 1339 O O . ASP B 1 13 ? 3.824 23.172 41.753 1.00 20.81 13 ASP B O 1
ATOM 1344 N N . CYS B 1 14 ? 5.216 22.419 40.130 1.00 21.26 14 CYS B N 1
ATOM 1345 C CA . CYS B 1 14 ? 4.198 22.547 39.068 1.00 21.34 14 CYS B CA 1
ATOM 1346 C C . CYS B 1 14 ? 2.947 21.680 39.312 1.00 20.58 14 CYS B C 1
ATOM 1347 O O . CYS B 1 14 ? 1.816 22.085 38.988 1.00 21.27 14 CYS B O 1
ATOM 1350 N N . GLY B 1 15 ? 3.157 20.497 39.873 1.00 20.09 15 GLY B N 1
ATOM 1351 C CA . GLY B 1 15 ? 2.048 19.651 40.362 1.00 18.95 15 GLY B CA 1
ATOM 1352 C C . GLY B 1 15 ? 1.164 20.394 41.334 1.00 20.19 15 GLY B C 1
ATOM 1353 O O . GLY B 1 15 ? -0.062 20.367 41.221 1.00 18.64 15 GLY B O 1
ATOM 1354 N N . ASP B 1 16 ? 1.782 21.056 42.309 1.00 17.74 16 ASP B N 1
ATOM 1355 C CA . ASP B 1 16 ? 1.011 21.855 43.290 1.00 20.06 16 ASP B CA 1
ATOM 1356 C C . ASP B 1 16 ? 0.335 23.065 42.679 1.00 19.94 16 ASP B C 1
ATOM 1357 O O . ASP B 1 16 ? -0.779 23.425 43.058 1.00 18.76 16 ASP B O 1
ATOM 1362 N N . ILE B 1 17 ? 1.032 23.738 41.776 1.00 18.01 17 ILE B N 1
ATOM 1363 C CA . ILE B 1 17 ? 0.401 24.859 41.087 1.00 18.44 17 ILE B CA 1
ATOM 1364 C C . ILE B 1 17 ? -0.858 24.413 40.324 1.00 16.94 17 ILE B C 1
ATOM 1365 O O . ILE B 1 17 ? -1.903 25.072 40.417 1.00 17.41 17 ILE B O 1
ATOM 1370 N N . LEU B 1 18 ? -0.759 23.313 39.579 1.00 16.57 18 LEU B N 1
ATOM 1371 C CA . LEU B 1 18 ? -1.909 22.786 38.843 1.00 17.52 18 LEU B CA 1
ATOM 1372 C C . LEU B 1 18 ? -2.993 22.352 39.813 1.00 17.36 18 LEU B C 1
ATOM 1373 O O . LEU B 1 18 ? -4.151 22.593 39.561 1.00 15.80 18 LEU B O 1
ATOM 1378 N N . ARG B 1 19 ? -2.617 21.697 40.900 1.00 19.31 19 ARG B N 1
ATOM 1379 C CA . ARG B 1 19 ? -3.649 21.268 41.882 1.00 20.58 19 ARG B CA 1
ATOM 1380 C C . ARG B 1 19 ? -4.443 22.504 42.369 1.00 20.01 19 ARG B C 1
ATOM 1381 O O . ARG B 1 19 ? -5.674 22.453 42.431 1.00 18.61 19 ARG B O 1
ATOM 1389 N N . LEU B 1 20 ? -3.751 23.619 42.667 1.00 19.02 20 LEU B N 1
ATOM 1390 C CA . LEU B 1 20 ? -4.428 24.842 43.109 1.00 18.77 20 LEU B CA 1
ATOM 1391 C C . LEU B 1 20 ? -5.324 25.453 42.028 1.00 18.83 20 LEU B C 1
ATOM 1392 O O . LEU B 1 20 ? -6.419 25.912 42.328 1.00 18.39 20 LEU B O 1
ATOM 1397 N N . ILE B 1 21 ? -4.817 25.499 40.788 1.00 15.83 21 ILE B N 1
ATOM 1398 C CA . ILE B 1 21 ? -5.593 26.029 39.643 1.00 17.18 21 ILE B CA 1
ATOM 1399 C C . ILE B 1 21 ? -6.877 25.187 39.524 1.00 17.21 21 ILE B C 1
ATOM 1400 O O . ILE B 1 21 ? -7.971 25.729 39.389 1.00 17.35 21 ILE B O 1
ATOM 1405 N N . ARG B 1 22 ? -6.744 23.861 39.573 1.00 16.32 22 ARG B N 1
ATOM 1406 C CA . ARG B 1 22 ? -7.925 22.977 39.473 1.00 16.30 22 ARG B CA 1
ATOM 1407 C C . ARG B 1 22 ? -8.882 23.161 40.646 1.00 16.32 22 ARG B C 1
ATOM 1408 O O . ARG B 1 22 ? -10.082 23.045 40.460 1.00 16.35 22 ARG B O 1
ATOM 1416 N N . GLU B 1 23 ? -8.348 23.399 41.842 1.00 17.35 23 GLU B N 1
ATOM 1417 C CA . GLU B 1 23 ? -9.199 23.586 43.050 1.00 19.89 23 GLU B CA 1
ATOM 1418 C C . GLU B 1 23 ? -10.070 24.820 42.874 1.00 18.61 23 GLU B C 1
ATOM 1419 O O . GLU B 1 23 ? -11.274 24.783 43.166 1.00 19.65 23 GLU B O 1
ATOM 1425 N N . LEU B 1 24 ? -9.467 25.917 42.406 1.00 18.06 24 LEU B N 1
ATOM 1426 C CA . LEU B 1 24 ? -10.214 27.138 42.049 1.00 18.76 24 LEU B CA 1
ATOM 1427 C C . LEU B 1 24 ? -11.283 26.867 41.000 1.00 19.40 24 LEU B C 1
ATOM 1428 O O . LEU B 1 24 ? -12.451 27.232 41.189 1.00 20.29 24 LEU B O 1
ATOM 1433 N N . ALA B 1 25 ? -10.901 26.200 39.909 1.00 17.68 25 ALA B N 1
ATOM 1434 C CA . ALA B 1 25 ? -11.828 25.977 38.787 1.00 18.49 25 ALA B CA 1
ATOM 1435 C C . ALA B 1 25 ? -13.008 25.144 39.309 1.00 19.00 25 ALA B C 1
ATOM 1436 O O . ALA B 1 25 ? -14.165 25.429 38.987 1.00 24.03 25 ALA B O 1
ATOM 1438 N N . GLU B 1 26 ? -12.708 24.126 40.111 1.00 18.89 26 GLU B N 1
ATOM 1439 C CA . GLU B 1 26 ? -13.739 23.250 40.678 1.00 21.50 26 GLU B CA 1
ATOM 1440 C C . GLU B 1 26 ? -14.657 24.062 41.571 1.00 22.57 26 GLU B C 1
ATOM 1441 O O . GLU B 1 26 ? -15.865 23.925 41.507 1.00 21.97 26 GLU B O 1
ATOM 1447 N N . PHE B 1 27 ? -14.076 24.939 42.386 1.00 22.63 27 PHE B N 1
ATOM 1448 C CA . PHE B 1 27 ? -14.901 25.812 43.241 1.00 21.89 27 PHE B CA 1
ATOM 1449 C C . PHE B 1 27 ? -15.874 26.652 42.416 1.00 23.07 27 PHE B C 1
ATOM 1450 O O . PHE B 1 27 ? -17.039 26.839 42.798 1.00 25.33 27 PHE B O 1
ATOM 1458 N N . GLU B 1 28 ? -15.406 27.146 41.274 1.00 21.61 28 GLU B N 1
ATOM 1459 C CA . GLU B 1 28 ? -16.200 27.984 40.404 1.00 23.56 28 GLU B CA 1
ATOM 1460 C C . GLU B 1 28 ? -17.121 27.199 39.459 1.00 23.31 28 GLU B C 1
ATOM 1461 O O . GLU B 1 28 ? -17.757 27.803 38.597 1.00 26.14 28 GLU B O 1
ATOM 1467 N N . LYS B 1 29 ? -17.142 25.881 39.604 1.00 23.60 29 LYS B N 1
ATOM 1468 C CA . LYS B 1 29 ? -17.871 24.968 38.693 1.00 26.77 29 LYS B CA 1
ATOM 1469 C C . LYS B 1 29 ? -17.441 25.101 37.229 1.00 26.77 29 LYS B C 1
ATOM 1470 O O . LYS B 1 29 ? -18.272 25.015 36.337 1.00 27.50 29 LYS B O 1
ATOM 1476 N N . LEU B 1 30 ? -16.133 25.274 37.003 1.00 24.32 30 LEU B N 1
ATOM 1477 C CA . LEU B 1 30 ? -15.580 25.510 35.668 1.00 23.97 30 LEU B CA 1
ATOM 1478 C C . LEU B 1 30 ? -14.391 24.584 35.370 1.00 22.09 30 LEU B C 1
ATOM 1479 O O . LEU B 1 30 ? -13.495 24.934 34.602 1.00 22.50 30 LEU B O 1
ATOM 1484 N N . SER B 1 31 ? -14.424 23.410 35.987 1.00 24.58 31 SER B N 1
ATOM 1485 C CA . SER B 1 31 ? -13.377 22.403 35.870 1.00 25.85 31 SER B CA 1
ATOM 1486 C C . SER B 1 31 ? -13.031 22.097 34.432 1.00 26.26 31 SER B C 1
ATOM 1487 O O . SER B 1 31 ? -11.849 21.892 34.105 1.00 25.45 31 SER B O 1
ATOM 1490 N N . ASP B 1 32 ? -14.066 22.058 33.586 1.00 26.07 32 ASP B N 1
ATOM 1491 C CA . ASP B 1 32 ? -13.911 21.706 32.155 1.00 28.95 32 ASP B CA 1
ATOM 1492 C C . ASP B 1 32 ? -13.155 22.756 31.366 1.00 27.15 32 ASP B C 1
ATOM 1493 O O . ASP B 1 32 ? -12.718 22.494 30.234 1.00 29.70 32 ASP B O 1
ATOM 1498 N N . GLN B 1 33 ? -13.000 23.944 31.958 1.00 24.77 33 GLN B N 1
ATOM 1499 C CA . GLN B 1 33 ? -12.304 25.054 31.314 1.00 23.94 33 GLN B CA 1
ATOM 1500 C C . GLN B 1 33 ? -10.756 25.032 31.517 1.00 22.75 33 GLN B C 1
ATOM 1501 O O . GLN B 1 33 ? -10.024 25.801 30.894 1.00 24.25 33 GLN B O 1
ATOM 1507 N N . VAL B 1 34 ? -10.282 24.189 32.420 1.00 22.87 34 VAL B N 1
ATOM 1508 C CA . VAL B 1 34 ? -8.863 24.111 32.685 1.00 22.38 34 VAL B CA 1
ATOM 1509 C C . VAL B 1 34 ? -8.241 23.204 31.624 1.00 21.11 34 VAL B C 1
ATOM 1510 O O . VAL B 1 34 ? -8.414 21.989 31.652 1.00 22.30 34 VAL B O 1
ATOM 1514 N N . LYS B 1 35 ? -7.509 23.814 30.705 1.00 20.92 35 LYS B N 1
ATOM 1515 C CA . LYS B 1 35 ? -6.885 23.062 29.620 1.00 21.74 35 LYS B CA 1
ATOM 1516 C C . LYS B 1 35 ? -5.378 22.919 29.801 1.00 22.46 35 LYS B C 1
ATOM 1517 O O . LYS B 1 35 ? -4.745 22.117 29.108 1.00 22.21 35 LYS B O 1
ATOM 1523 N N . ILE B 1 36 ? -4.817 23.729 30.688 1.00 20.11 36 ILE B N 1
ATOM 1524 C CA . ILE B 1 36 ? -3.387 23.684 30.995 1.00 20.42 36 ILE B CA 1
ATOM 1525 C C . ILE B 1 36 ? -3.005 22.352 31.621 1.00 22.40 36 ILE B C 1
ATOM 1526 O O . ILE B 1 36 ? -3.860 21.668 32.212 1.00 19.81 36 ILE B O 1
ATOM 1531 N N . SER B 1 37 ? -1.739 21.954 31.445 1.00 19.64 37 SER B N 1
ATOM 1532 C CA . SER B 1 37 ? -1.243 20.656 31.943 1.00 19.93 37 SER B CA 1
ATOM 1533 C C . SER B 1 37 ? -0.055 20.902 32.824 1.00 17.80 37 SER B C 1
ATOM 1534 O O . SER B 1 37 ? 0.576 21.973 32.767 1.00 17.33 37 SER B O 1
ATOM 1537 N N . GLU B 1 38 ? 0.302 19.908 33.636 1.00 16.03 38 GLU B N 1
ATOM 1538 C CA . GLU B 1 38 ? 1.499 20.059 34.482 1.00 16.73 38 GLU B CA 1
ATOM 1539 C C . GLU B 1 38 ? 2.748 20.182 33.581 1.00 16.89 38 GLU B C 1
ATOM 1540 O O . GLU B 1 38 ? 3.679 20.963 33.865 1.00 16.32 38 GLU B O 1
ATOM 1546 N N . GLU B 1 39 ? 2.755 19.414 32.496 1.00 14.26 39 GLU B N 1
ATOM 1547 C CA . GLU B 1 39 ? 3.897 19.375 31.548 1.00 16.52 39 GLU B CA 1
ATOM 1548 C C . GLU B 1 39 ? 4.071 20.780 30.938 1.00 18.49 39 GLU B C 1
ATOM 1549 O O . GLU B 1 39 ? 5.188 21.261 30.799 1.00 17.73 39 GLU B O 1
ATOM 1555 N N . ALA B 1 40 ? 2.947 21.446 30.672 1.00 20.44 40 ALA B N 1
ATOM 1556 C CA . ALA B 1 40 ? 2.999 22.819 30.124 1.00 18.65 40 ALA B CA 1
ATOM 1557 C C . ALA B 1 40 ? 3.569 23.787 31.138 1.00 17.98 40 ALA B C 1
ATOM 1558 O O . ALA B 1 40 ? 4.494 24.565 30.800 1.00 18.21 40 ALA B O 1
ATOM 1560 N N . LEU B 1 41 ? 3.055 23.758 32.376 1.00 16.16 41 LEU B N 1
ATOM 1561 C CA . LEU B 1 41 ? 3.617 24.594 33.436 1.00 17.34 41 LEU B CA 1
ATOM 1562 C C . LEU B 1 41 ? 5.142 24.367 33.569 1.00 18.38 41 LEU B C 1
ATOM 1563 O O . LEU B 1 41 ? 5.872 25.323 33.729 1.00 19.05 41 LEU B O 1
ATOM 1568 N N . ARG B 1 42 ? 5.598 23.114 33.434 1.00 19.27 42 ARG B N 1
ATOM 1569 C CA . ARG B 1 42 ? 7.021 22.769 33.532 1.00 18.73 42 ARG B CA 1
ATOM 1570 C C . ARG B 1 42 ? 7.784 23.364 32.325 1.00 19.94 42 ARG B C 1
ATOM 1571 O O . ARG B 1 42 ? 8.752 24.110 32.535 1.00 22.09 42 ARG B O 1
ATOM 1579 N N . ALA B 1 43 ? 7.312 23.069 31.105 1.00 18.86 43 ALA B N 1
ATOM 1580 C CA . ALA B 1 43 ? 7.959 23.544 29.857 1.00 22.46 43 ALA B CA 1
ATOM 1581 C C . ALA B 1 43 ? 7.894 25.067 29.757 1.00 24.20 43 ALA B C 1
ATOM 1582 O O . ALA B 1 43 ? 8.890 25.698 29.398 1.00 24.19 43 ALA B O 1
ATOM 1584 N N . ASP B 1 44 ? 6.741 25.659 30.108 1.00 21.73 44 ASP B N 1
ATOM 1585 C CA . ASP B 1 44 ? 6.499 27.102 29.897 1.00 21.19 44 ASP B CA 1
ATOM 1586 C C . ASP B 1 44 ? 7.150 27.991 30.952 1.00 20.73 44 ASP B C 1
ATOM 1587 O O . ASP B 1 44 ? 7.310 29.201 30.771 1.00 21.41 44 ASP B O 1
ATOM 1592 N N . GLY B 1 45 ? 7.569 27.389 32.052 1.00 21.92 45 GLY B N 1
ATOM 1593 C CA . GLY B 1 45 ? 8.077 28.129 33.180 1.00 21.87 45 GLY B CA 1
ATOM 1594 C C . GLY B 1 45 ? 9.550 27.942 33.466 1.00 24.35 45 GLY B C 1
ATOM 1595 O O . GLY B 1 45 ? 10.153 28.785 34.133 1.00 23.96 45 GLY B O 1
ATOM 1596 N N . PHE B 1 46 ? 10.131 26.850 32.963 1.00 24.65 46 PHE B N 1
ATOM 1597 C CA . PHE B 1 46 ? 11.417 26.389 33.485 1.00 27.47 46 PHE B CA 1
ATOM 15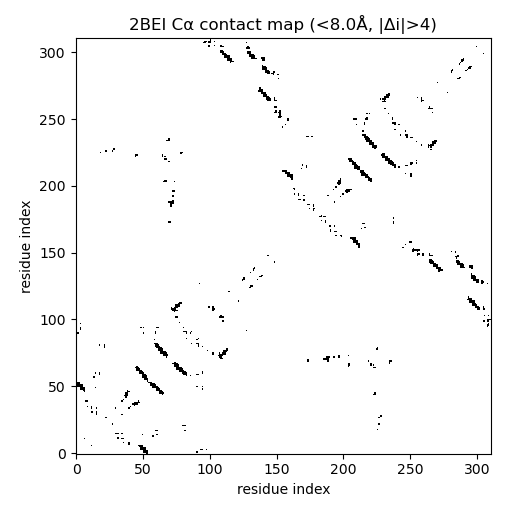98 C C . PHE B 1 46 ? 12.399 26.006 32.394 1.00 30.05 46 PHE B C 1
ATOM 1599 O O . PHE B 1 46 ? 13.394 25.361 32.678 1.00 30.69 46 PHE B O 1
ATOM 1607 N N . GLY B 1 47 ? 12.107 26.421 31.162 1.00 29.90 47 GLY B N 1
ATOM 1608 C CA . GLY B 1 47 ? 13.081 26.370 30.065 1.00 31.38 47 GLY B CA 1
ATOM 1609 C C . GLY B 1 47 ? 13.733 27.728 29.828 1.00 32.91 47 GLY B C 1
ATOM 1610 O O . GLY B 1 47 ? 13.717 28.607 30.692 1.00 31.55 47 GLY B O 1
ATOM 1611 N N . ASP B 1 48 ? 14.297 27.909 28.637 1.00 36.94 48 ASP B N 1
ATOM 1612 C CA . ASP B 1 48 ? 15.146 29.084 28.386 1.00 38.31 48 ASP B CA 1
ATOM 1613 C C . ASP B 1 48 ? 14.395 30.415 28.285 1.00 38.67 48 ASP B C 1
ATOM 1614 O O . ASP B 1 48 ? 14.877 31.434 28.788 1.00 41.24 48 ASP B O 1
ATOM 1619 N N . ASN B 1 49 ? 13.218 30.410 27.661 1.00 36.52 49 ASN B N 1
ATOM 1620 C CA . ASN B 1 49 ? 12.457 31.650 27.500 1.00 35.57 49 ASN B CA 1
ATOM 1621 C C . ASN B 1 49 ? 11.053 31.487 28.076 1.00 30.64 49 ASN B C 1
ATOM 1622 O O . ASN B 1 49 ? 10.102 31.301 27.306 1.00 31.15 49 ASN B O 1
ATOM 1627 N N . PRO B 1 50 ? 10.934 31.498 29.412 1.00 29.22 50 PRO B N 1
ATOM 1628 C CA . PRO B 1 50 ? 9.626 31.201 30.050 1.00 26.78 50 PRO B CA 1
ATOM 1629 C C . PRO B 1 50 ? 8.521 32.157 29.632 1.00 25.60 50 PRO B C 1
ATOM 1630 O O . PRO B 1 50 ? 8.797 33.347 29.376 1.00 26.31 50 PRO B O 1
ATOM 1634 N N . PHE B 1 51 ? 7.284 31.641 29.535 1.00 23.03 51 PHE B N 1
ATOM 1635 C CA . PHE B 1 51 ? 6.120 32.471 29.318 1.00 21.67 51 PHE B CA 1
ATOM 1636 C C . PHE B 1 51 ? 5.661 33.207 30.597 1.00 22.57 51 PHE B C 1
ATOM 1637 O O . PHE B 1 51 ? 4.915 34.192 30.513 1.00 21.71 51 PHE B O 1
ATOM 1645 N N . TYR B 1 52 ? 6.051 32.707 31.772 1.00 22.19 52 TYR B N 1
ATOM 1646 C CA . TYR B 1 52 ? 5.562 33.260 33.044 1.00 21.11 52 TYR B CA 1
ATOM 1647 C C . TYR B 1 52 ? 6.592 33.029 34.153 1.00 22.53 52 TYR B C 1
ATOM 1648 O O . TYR B 1 52 ? 7.539 32.232 33.989 1.00 21.77 52 TYR B O 1
ATOM 1657 N N . HIS B 1 53 ? 6.401 33.733 35.275 1.00 21.75 53 HIS B N 1
ATOM 1658 C CA . HIS B 1 53 ? 7.134 33.473 36.501 1.00 23.62 53 HIS B CA 1
ATOM 1659 C C . HIS B 1 53 ? 6.126 33.242 37.611 1.00 22.98 53 HIS B C 1
ATOM 1660 O O . HIS B 1 53 ? 4.981 33.702 37.548 1.00 20.29 53 HIS B O 1
ATOM 1667 N N . CYS B 1 54 ? 6.543 32.512 38.623 1.00 22.00 54 CYS B N 1
ATOM 1668 C CA . CYS B 1 54 ? 5.586 32.133 39.652 1.00 23.69 54 CYS B CA 1
ATOM 1669 C C . CYS B 1 54 ? 6.216 32.234 41.031 1.00 23.26 54 CYS B C 1
ATOM 1670 O O . CYS B 1 54 ? 7.345 31.783 41.261 1.00 23.73 54 CYS B O 1
ATOM 1673 N N . LEU B 1 55 ? 5.476 32.874 41.932 1.00 22.15 55 LEU B N 1
ATOM 1674 C CA . LEU B 1 55 ? 5.768 32.842 43.336 1.00 22.44 55 LEU B CA 1
ATOM 1675 C C . LEU B 1 55 ? 4.762 31.895 43.995 1.00 21.86 55 LEU B C 1
ATOM 1676 O O . LEU B 1 55 ? 3.565 31.939 43.685 1.00 20.44 55 LEU B O 1
ATOM 1681 N N . VAL B 1 56 ? 5.237 31.096 44.941 1.00 21.75 56 VAL B N 1
ATOM 1682 C CA . VAL B 1 56 ? 4.342 30.255 45.742 1.00 21.95 56 VAL B CA 1
ATOM 1683 C C . VAL B 1 56 ? 4.357 30.631 47.207 1.00 24.17 56 VAL B C 1
ATOM 1684 O O . VAL B 1 56 ? 5.395 31.113 47.712 1.00 22.96 56 VAL B O 1
ATOM 1688 N N . ALA B 1 57 ? 3.211 30.425 47.873 1.00 22.33 57 ALA B N 1
ATOM 1689 C CA . ALA B 1 57 ? 3.107 30.598 49.334 1.00 23.60 57 ALA B CA 1
ATOM 1690 C C . ALA B 1 57 ? 3.206 29.213 49.976 1.00 23.91 57 ALA B C 1
ATOM 1691 O O . ALA B 1 57 ? 2.476 28.295 49.596 1.00 23.00 57 ALA B O 1
ATOM 1693 N N . GLU B 1 58 ? 4.159 29.042 50.896 1.00 23.36 58 GLU B N 1
ATOM 1694 C CA . GLU B 1 58 ? 4.438 27.731 51.440 1.00 24.89 58 GLU B CA 1
ATOM 1695 C C . GLU B 1 58 ? 4.443 27.800 52.965 1.00 27.95 58 GLU B C 1
ATOM 1696 O O . GLU B 1 58 ? 5.045 28.714 53.537 1.00 26.19 58 GLU B O 1
ATOM 1702 N N . ILE B 1 59 ? 3.768 26.855 53.602 1.00 31.97 59 ILE B N 1
ATOM 1703 C CA . ILE B 1 59 ? 3.786 26.716 55.081 1.00 35.99 59 ILE B CA 1
ATOM 1704 C C . ILE B 1 59 ? 5.054 26.001 55.509 1.00 37.87 59 ILE B C 1
ATOM 1705 O O . ILE B 1 59 ? 5.321 24.888 55.052 1.00 39.85 59 ILE B O 1
ATOM 1710 N N . CYS B 1 70 ? 3.718 22.560 52.699 1.00 40.70 70 CYS B N 1
ATOM 1711 C CA . CYS B 1 70 ? 2.439 22.597 51.991 1.00 35.87 70 CYS B CA 1
ATOM 1712 C C . CYS B 1 70 ? 2.298 23.936 51.245 1.00 30.22 70 CYS B C 1
ATOM 1713 O O . CYS B 1 70 ? 2.361 25.011 51.840 1.00 27.39 70 CYS B O 1
ATOM 1716 N N . VAL B 1 71 ? 2.163 23.843 49.930 1.00 26.90 71 VAL B N 1
ATOM 1717 C CA . VAL B 1 71 ? 2.003 25.018 49.072 1.00 23.08 71 VAL B CA 1
ATOM 1718 C C . VAL B 1 71 ? 0.520 25.361 49.093 1.00 23.30 71 VAL B C 1
ATOM 1719 O O . VAL B 1 71 ? -0.314 24.508 48.759 1.00 22.99 71 VAL B O 1
ATOM 1723 N N . VAL B 1 72 ? 0.190 26.595 49.486 1.00 22.60 72 VAL B N 1
ATOM 1724 C CA . VAL B 1 72 ? -1.198 26.970 49.746 1.00 20.13 72 VAL B CA 1
ATOM 1725 C C . VAL B 1 72 ? -1.681 28.145 48.889 1.00 20.66 72 VAL B C 1
ATOM 1726 O O . VAL B 1 72 ? -2.829 28.603 49.049 1.00 20.41 72 VAL B O 1
ATOM 1730 N N . GLY B 1 73 ? -0.831 28.619 47.980 1.00 19.57 73 GLY B N 1
ATOM 1731 C CA . GLY B 1 73 ? -1.186 29.774 47.152 1.00 19.98 73 GLY B CA 1
ATOM 1732 C C . GLY B 1 73 ? -0.116 30.071 46.117 1.00 20.80 73 GLY B C 1
ATOM 1733 O O . GLY B 1 73 ? 1.017 29.599 46.247 1.00 19.43 73 GLY B O 1
ATOM 1734 N N . TYR B 1 74 ? -0.450 30.878 45.106 1.00 19.73 74 TYR B N 1
ATOM 1735 C CA . TYR B 1 74 ? 0.567 31.252 44.114 1.00 20.83 74 TYR B CA 1
ATOM 1736 C C . TYR B 1 74 ? 0.216 32.609 43.552 1.00 21.55 74 TYR B C 1
ATOM 1737 O O . TYR B 1 74 ? -0.934 33.072 43.681 1.00 20.82 74 TYR B O 1
ATOM 1746 N N . GLY B 1 75 ? 1.202 33.229 42.907 1.00 20.25 75 GLY B N 1
ATOM 1747 C CA . GLY B 1 75 ? 0.963 34.432 42.106 1.00 20.94 75 GLY B CA 1
ATOM 1748 C C . GLY B 1 75 ? 1.750 34.156 40.833 1.00 21.55 75 GLY B C 1
ATOM 1749 O O . GLY B 1 75 ? 2.890 33.686 40.892 1.00 24.16 75 GLY B O 1
ATOM 1750 N N . ILE B 1 76 ? 1.116 34.364 39.689 1.00 21.45 76 ILE B N 1
ATOM 1751 C CA . ILE B 1 76 ? 1.760 34.129 38.409 1.00 22.34 76 ILE B CA 1
ATOM 1752 C C . ILE B 1 76 ? 1.822 35.454 37.652 1.00 22.86 76 ILE B C 1
ATOM 1753 O O . ILE B 1 76 ? 0.823 36.158 37.548 1.00 21.78 76 ILE B O 1
ATOM 1758 N N . TYR B 1 77 ? 3.007 35.816 37.176 1.00 21.06 77 TYR B N 1
ATOM 1759 C CA . TYR B 1 77 ? 3.144 37.064 36.455 1.00 22.30 77 TYR B CA 1
ATOM 1760 C C . TYR B 1 77 ? 4.063 36.921 35.250 1.00 22.64 77 TYR B C 1
ATOM 1761 O O . TYR B 1 77 ? 4.735 35.899 35.082 1.00 20.14 77 TYR B O 1
ATOM 1770 N N . TYR B 1 78 ? 4.085 37.965 34.426 1.00 23.13 78 TYR B N 1
ATOM 1771 C CA . TYR B 1 78 ? 5.022 38.030 33.307 1.00 24.51 78 TYR B CA 1
ATOM 1772 C C . TYR B 1 78 ? 5.252 39.506 32.973 1.00 25.45 78 TYR B C 1
ATOM 1773 O O . TYR B 1 78 ? 4.502 40.365 33.423 1.00 23.20 78 TYR B O 1
ATOM 1782 N N . PHE B 1 79 ? 6.299 39.796 32.206 1.00 25.89 79 PHE B N 1
ATOM 1783 C CA . PHE B 1 79 ? 6.498 41.162 31.719 1.00 27.16 79 PHE B CA 1
ATOM 1784 C C . PHE B 1 79 ? 5.805 41.370 30.370 1.00 28.00 79 PHE B C 1
ATOM 1785 O O . PHE B 1 79 ? 5.627 40.433 29.601 1.00 28.53 79 PHE B O 1
ATOM 1793 N N . ILE B 1 80 ? 5.389 42.603 30.101 1.00 29.52 80 ILE B N 1
ATOM 1794 C CA . ILE B 1 80 ? 4.776 42.947 28.814 1.00 29.81 80 ILE B CA 1
ATOM 1795 C C . ILE B 1 80 ? 5.463 44.197 28.288 1.00 33.19 80 ILE B C 1
ATOM 1796 O O . ILE B 1 80 ? 6.053 44.962 29.078 1.00 30.76 80 ILE B O 1
ATOM 1801 N N . TYR B 1 81 ? 5.389 44.397 26.969 1.00 35.21 81 TYR B N 1
ATOM 1802 C CA . TYR B 1 81 ? 5.826 45.664 26.386 1.00 39.58 81 TYR B CA 1
ATOM 1803 C C . TYR B 1 81 ? 4.656 46.508 25.883 1.00 40.40 81 TYR B C 1
ATOM 1804 O O . TYR B 1 81 ? 4.105 46.278 24.791 1.00 39.44 81 TYR B O 1
ATOM 1813 N N . SER B 1 82 ? 4.277 47.501 26.675 1.00 41.03 82 SER B N 1
ATOM 1814 C CA . SER B 1 82 ? 3.246 48.391 26.184 1.00 43.23 82 SER B CA 1
ATOM 1815 C C . SER B 1 82 ? 3.798 49.550 25.372 1.00 42.73 82 SER B C 1
ATOM 1816 O O . SER B 1 82 ? 4.768 50.209 25.747 1.00 42.03 82 SER B O 1
ATOM 1819 N N . THR B 1 83 ? 3.153 49.783 24.244 1.00 42.17 83 THR B N 1
ATOM 1820 C CA . THR B 1 83 ? 3.594 50.806 23.303 1.00 43.38 83 THR B CA 1
ATOM 1821 C C . THR B 1 83 ? 3.277 52.207 23.834 1.00 44.77 83 THR B C 1
ATOM 1822 O O . THR B 1 83 ? 3.663 53.220 23.232 1.00 45.01 83 THR B O 1
ATOM 1826 N N . TRP B 1 84 ? 2.587 52.249 24.973 1.00 44.66 84 TRP B N 1
ATOM 1827 C CA . TRP B 1 84 ? 2.278 53.495 25.663 1.00 44.79 84 TRP B CA 1
ATOM 1828 C C . TRP B 1 84 ? 3.340 53.805 26.719 1.00 43.81 84 TRP B C 1
ATOM 1829 O O . TRP B 1 84 ? 3.867 54.918 26.743 1.00 45.07 84 TRP B O 1
ATOM 1840 N N . LYS B 1 85 ? 3.672 52.834 27.575 1.00 42.23 85 LYS B N 1
ATOM 1841 C CA . LYS B 1 85 ? 4.564 53.127 28.710 1.00 40.37 85 LYS B CA 1
ATOM 1842 C C . LYS B 1 85 ? 5.862 52.295 28.777 1.00 38.13 85 LYS B C 1
ATOM 1843 O O . LYS B 1 85 ? 6.659 52.460 29.705 1.00 37.29 85 LYS B O 1
ATOM 1849 N N . GLY B 1 86 ? 6.072 51.402 27.814 1.00 35.49 86 GLY B N 1
ATOM 1850 C CA . GLY B 1 86 ? 7.266 50.558 27.793 1.00 35.50 86 GLY B CA 1
ATOM 1851 C C . GLY B 1 86 ? 7.089 49.317 28.666 1.00 36.31 86 GLY B C 1
ATOM 1852 O O . GLY B 1 86 ? 5.978 48.766 28.778 1.00 35.15 86 GLY B O 1
ATOM 1853 N N . ARG B 1 87 ? 8.179 48.904 29.302 1.00 35.56 87 ARG B N 1
ATOM 1854 C CA . ARG B 1 87 ? 8.212 47.672 30.082 1.00 37.84 87 ARG B CA 1
ATOM 1855 C C . ARG B 1 87 ? 7.240 47.701 31.259 1.00 34.48 87 ARG B C 1
ATOM 1856 O O . ARG B 1 87 ? 7.283 48.619 32.070 1.00 31.65 87 ARG B O 1
ATOM 1864 N N . THR B 1 88 ? 6.401 46.670 31.378 1.00 30.87 88 THR B N 1
ATOM 1865 C CA . THR B 1 88 ? 5.388 46.637 32.418 1.00 29.84 88 THR B CA 1
ATOM 1866 C C . THR B 1 88 ? 5.351 45.219 33.003 1.00 28.40 88 THR B C 1
ATOM 1867 O O . THR B 1 88 ? 5.515 44.263 32.275 1.00 25.71 88 THR B O 1
ATOM 1871 N N . ILE B 1 89 ? 5.169 45.096 34.315 1.00 28.87 89 ILE B N 1
ATOM 1872 C CA . ILE B 1 89 ? 4.907 43.771 34.913 1.00 28.31 89 ILE B CA 1
ATOM 1873 C C . ILE B 1 89 ? 3.383 43.578 34.949 1.00 27.95 89 ILE B C 1
ATOM 1874 O O . ILE B 1 89 ? 2.619 44.543 35.154 1.00 29.22 89 ILE B O 1
ATOM 1879 N N . TYR B 1 90 ? 2.919 42.350 34.704 1.00 25.04 90 TYR B N 1
ATOM 1880 C CA . TYR B 1 90 ? 1.492 42.103 34.631 1.00 25.09 90 TYR B CA 1
ATOM 1881 C C . TYR B 1 90 ? 1.258 40.922 35.532 1.00 24.60 90 TYR B C 1
ATOM 1882 O O . TYR B 1 90 ? 1.872 39.873 35.365 1.00 23.46 90 TYR B O 1
ATOM 1891 N N . LEU B 1 91 ? 0.399 41.130 36.516 1.00 25.16 91 LEU B N 1
ATOM 1892 C CA . LEU B 1 91 ? 0.044 40.086 37.442 1.00 25.87 91 LEU B CA 1
ATOM 1893 C C . LEU B 1 91 ? -1.136 39.334 36.846 1.00 25.46 91 LEU B C 1
ATOM 1894 O O . LEU B 1 91 ? -2.218 39.894 36.651 1.00 26.56 91 LEU B O 1
ATOM 1899 N N . GLU B 1 92 ? -0.926 38.072 36.504 1.00 22.49 92 GLU B N 1
ATOM 1900 C CA . GLU B 1 92 ? -1.927 37.325 35.790 1.00 20.06 92 GLU B CA 1
ATOM 1901 C C . GLU B 1 92 ? -2.961 36.671 36.717 1.00 21.51 92 GLU B C 1
ATOM 1902 O O . GLU B 1 92 ? -4.140 36.586 36.392 1.00 20.87 92 GLU B O 1
ATOM 1908 N N . ASP B 1 93 ? -2.505 36.211 37.865 1.00 20.88 93 ASP B N 1
ATOM 1909 C CA . ASP B 1 93 ? -3.378 35.434 38.753 1.00 22.90 93 ASP B CA 1
ATOM 1910 C C . ASP B 1 93 ? -2.751 35.333 40.129 1.00 23.25 93 ASP B C 1
ATOM 1911 O O . ASP B 1 93 ? -1.542 35.243 40.247 1.00 24.07 93 ASP B O 1
ATOM 1916 N N . ILE B 1 94 ? -3.580 35.431 41.185 1.00 25.49 94 ILE B N 1
ATOM 1917 C CA . ILE B 1 94 ? -3.171 35.157 42.573 1.00 24.38 94 ILE B CA 1
ATOM 1918 C C . ILE B 1 94 ? -4.281 34.285 43.130 1.00 24.23 94 ILE B C 1
ATOM 1919 O O . ILE B 1 94 ? -5.458 34.583 42.934 1.00 23.38 94 ILE B O 1
ATOM 1924 N N . TYR B 1 95 ? -3.911 33.144 43.720 1.00 21.29 95 TYR B N 1
ATOM 1925 C CA . TYR B 1 95 ? -4.870 32.290 44.404 1.00 20.02 95 TYR B CA 1
ATOM 1926 C C . TYR B 1 95 ? -4.277 31.828 45.742 1.00 20.09 95 TYR B C 1
ATOM 1927 O O . TYR B 1 95 ? -3.085 31.515 45.842 1.00 19.83 95 TYR B O 1
ATOM 1936 N N . VAL B 1 96 ? -5.120 31.824 46.764 1.00 19.58 96 VAL B N 1
ATOM 1937 C CA . VAL B 1 96 ? -4.811 31.266 48.083 1.00 20.28 96 VAL B CA 1
ATOM 1938 C C . VAL B 1 96 ? -5.958 30.307 48.462 1.00 20.36 96 VAL B C 1
ATOM 1939 O O . VAL B 1 96 ? -7.151 30.644 48.335 1.00 21.73 96 VAL B O 1
ATOM 1951 N N . PRO B 1 98 ? -8.853 28.524 50.293 1.00 19.94 98 PRO B N 1
ATOM 1952 C CA . PRO B 1 98 ? -9.817 29.154 51.196 1.00 20.69 98 PRO B CA 1
ATOM 1953 C C . PRO B 1 98 ? -9.493 28.966 52.668 1.00 22.95 98 PRO B C 1
ATOM 1954 O O . PRO B 1 98 ? -9.763 29.886 53.471 1.00 21.70 98 PRO B O 1
ATOM 1958 N N . GLU B 1 99 ? -8.943 27.789 53.024 1.00 23.76 99 GLU B N 1
ATOM 1959 C CA . GLU B 1 99 ? -8.596 27.447 54.415 1.00 26.43 99 GLU B CA 1
ATOM 1960 C C . GLU B 1 99 ? -7.578 28.427 54.975 1.00 26.74 99 GLU B C 1
ATOM 1961 O O . GLU B 1 99 ? -7.543 28.683 56.179 1.00 26.81 99 GLU B O 1
ATOM 1967 N N . TYR B 1 100 ? -6.766 28.990 54.074 1.00 25.59 100 TYR B N 1
ATOM 1968 C CA . TYR B 1 100 ? -5.751 29.980 54.400 1.00 25.44 100 TYR B CA 1
ATOM 1969 C C . TYR B 1 100 ? -6.128 31.448 54.077 1.00 25.24 100 TYR B C 1
ATOM 1970 O O . TYR B 1 100 ? -5.304 32.344 54.220 1.00 26.77 100 TYR B O 1
ATOM 1979 N N . ARG B 1 101 ? -7.372 31.718 53.679 1.00 23.29 101 ARG B N 1
ATOM 1980 C CA . ARG B 1 101 ? -7.800 33.114 53.509 1.00 23.23 101 ARG B CA 1
ATOM 1981 C C . ARG B 1 101 ? -7.834 33.885 54.842 1.00 25.01 101 ARG B C 1
ATOM 1982 O O . ARG B 1 101 ? -7.782 33.274 55.913 1.00 25.64 101 ARG B O 1
ATOM 1990 N N . GLY B 1 102 ? -7.871 35.210 54.755 1.00 24.27 102 GLY B N 1
ATOM 1991 C CA . GLY B 1 102 ? -7.885 36.088 55.944 1.00 27.23 102 GLY B CA 1
ATOM 1992 C C . GLY B 1 102 ? -6.514 36.266 56.602 1.00 29.62 102 GLY B C 1
ATOM 1993 O O . GLY B 1 102 ? -6.388 37.004 57.592 1.00 31.83 102 GLY B O 1
ATOM 1994 N N . GLN B 1 103 ? -5.481 35.614 56.070 1.00 27.38 103 GLN B N 1
ATOM 1995 C CA . GLN B 1 103 ? -4.144 35.652 56.709 1.00 27.95 103 GLN B CA 1
ATOM 1996 C C . GLN B 1 103 ? -3.128 36.576 56.043 1.00 27.25 103 GLN B C 1
ATOM 1997 O O . GLN B 1 103 ? -1.938 36.544 56.396 1.00 26.03 103 GLN B O 1
ATOM 2003 N N . GLY B 1 104 ? -3.570 37.382 55.080 1.00 24.30 104 GLY B N 1
ATOM 2004 C CA . GLY B 1 104 ? -2.674 38.337 54.429 1.00 24.11 104 GLY B CA 1
ATOM 2005 C C . GLY B 1 104 ? -1.769 37.727 53.369 1.00 23.46 104 GLY B C 1
ATOM 2006 O O . GLY B 1 104 ? -0.901 38.396 52.838 1.00 23.47 104 GLY B O 1
ATOM 2007 N N . ILE B 1 105 ? -1.974 36.450 53.049 1.00 23.73 105 ILE B N 1
ATOM 2008 C CA . ILE B 1 105 ? -1.076 35.773 52.065 1.00 23.94 105 ILE B CA 1
ATOM 2009 C C . ILE B 1 105 ? -1.136 36.387 50.650 1.00 23.98 105 ILE B C 1
ATOM 2010 O O . ILE B 1 105 ? -0.099 36.583 49.996 1.00 24.26 105 ILE B O 1
ATOM 2015 N N . GLY B 1 106 ? -2.343 36.684 50.177 1.00 24.63 106 GLY B N 1
ATOM 2016 C CA . GLY B 1 106 ? -2.532 37.359 48.881 1.00 24.74 106 GLY B CA 1
ATOM 2017 C C . GLY B 1 106 ? -1.872 38.715 48.817 1.00 24.30 106 GLY B C 1
ATOM 2018 O O . GLY B 1 106 ? -1.230 39.039 47.824 1.00 22.66 106 GLY B O 1
ATOM 2019 N N . SER B 1 107 ? -1.955 39.474 49.920 1.00 25.49 107 SER B N 1
ATOM 2020 C CA . SER B 1 107 ? -1.311 40.787 50.020 1.00 25.28 107 SER B CA 1
ATOM 2021 C C . SER B 1 107 ? 0.198 40.627 50.009 1.00 24.19 107 SER B C 1
ATOM 2022 O O . SER B 1 107 ? 0.895 41.363 49.324 1.00 26.54 107 SER B O 1
ATOM 2025 N N . LYS B 1 108 ? 0.710 39.639 50.726 1.00 24.83 108 LYS B N 1
ATOM 2026 C CA . LYS B 1 108 ? 2.153 39.349 50.670 1.00 24.21 108 LYS B CA 1
ATOM 2027 C C . LYS B 1 108 ? 2.671 38.978 49.275 1.00 24.80 108 LYS B C 1
ATOM 2028 O O . LYS B 1 108 ? 3.769 39.388 48.867 1.00 24.59 108 LYS B O 1
ATOM 2034 N N . ILE B 1 109 ? 1.902 38.184 48.535 1.00 22.87 109 ILE B N 1
ATOM 2035 C CA . ILE B 1 109 ? 2.322 37.828 47.182 1.00 24.60 109 ILE B CA 1
ATOM 2036 C C . ILE B 1 109 ? 2.370 39.062 46.281 1.00 25.55 109 ILE B C 1
ATOM 2037 O O . ILE B 1 109 ? 3.364 39.272 45.597 1.00 26.31 109 ILE B O 1
ATOM 2042 N N . ILE B 1 110 ? 1.332 39.895 46.308 1.00 25.52 110 ILE B N 1
ATOM 2043 C CA . ILE B 1 110 ? 1.278 41.056 45.403 1.00 29.08 110 ILE B CA 1
ATOM 2044 C C . ILE B 1 110 ? 2.415 42.046 45.706 1.00 27.44 110 ILE B C 1
ATOM 2045 O O . ILE B 1 110 ? 3.073 42.544 44.786 1.00 25.91 110 ILE B O 1
ATOM 2050 N N . LYS B 1 111 ? 2.627 42.298 46.992 1.00 27.80 111 LYS B N 1
ATOM 2051 C CA . LYS B 1 111 ? 3.771 43.095 47.462 1.00 30.64 111 LYS B CA 1
ATOM 2052 C C . LYS B 1 111 ? 5.075 42.593 46.860 1.00 30.59 111 LYS B C 1
ATOM 2053 O O . LYS B 1 111 ? 5.893 43.392 46.406 1.00 31.73 111 LYS B O 1
ATOM 2059 N N . LYS B 1 112 ? 5.274 41.271 46.875 1.00 30.41 112 LYS B N 1
ATOM 2060 C CA . LYS B 1 112 ? 6.499 40.669 46.345 1.00 32.15 112 LYS B CA 1
ATOM 2061 C C . LYS B 1 112 ? 6.613 40.859 44.842 1.00 30.91 112 LYS B C 1
ATOM 2062 O O . LYS B 1 112 ? 7.699 41.144 44.337 1.00 30.25 112 LYS B O 1
ATOM 2068 N N . VAL B 1 113 ? 5.500 40.724 44.122 1.00 27.05 113 VAL B N 1
ATOM 2069 C CA . VAL B 1 113 ? 5.532 40.933 42.668 1.00 27.17 113 VAL B CA 1
ATOM 2070 C C . VAL B 1 113 ? 5.914 42.399 42.379 1.00 27.91 113 VAL B C 1
ATOM 2071 O O . VAL B 1 113 ? 6.706 42.681 41.471 1.00 28.13 113 VAL B O 1
ATOM 2075 N N . ALA B 1 114 ? 5.360 43.311 43.169 1.00 28.66 114 ALA B N 1
ATOM 2076 C CA . ALA B 1 114 ? 5.673 44.735 43.018 1.00 30.21 114 ALA B CA 1
ATOM 2077 C C . ALA B 1 114 ? 7.189 44.979 43.239 1.00 33.00 114 ALA B C 1
ATOM 2078 O O . ALA B 1 114 ? 7.834 45.761 42.506 1.00 32.89 114 ALA B O 1
ATOM 2080 N N . GLU B 1 115 ? 7.757 44.286 44.228 1.00 33.11 115 GLU B N 1
ATOM 2081 C CA . GLU B 1 115 ? 9.197 44.361 44.479 1.00 34.33 115 GLU B CA 1
ATOM 2082 C C . GLU B 1 115 ? 10.027 43.825 43.317 1.00 35.13 115 GLU B C 1
ATOM 2083 O O . GLU B 1 115 ? 11.091 44.357 43.036 1.00 34.80 115 GLU B O 1
ATOM 2089 N N . VAL B 1 116 ? 9.544 42.784 42.636 1.00 35.78 116 VAL B N 1
ATOM 2090 C CA . VAL B 1 116 ? 10.260 42.246 41.471 1.00 36.29 116 VAL B CA 1
ATOM 2091 C C . VAL B 1 116 ? 10.362 43.303 40.360 1.00 37.49 116 VAL B C 1
ATOM 2092 O O . VAL B 1 116 ? 11.428 43.510 39.764 1.00 38.68 116 VAL B O 1
ATOM 2096 N N . ALA B 1 117 ? 9.245 43.960 40.087 1.00 37.93 117 ALA B N 1
ATOM 2097 C CA . ALA B 1 117 ? 9.204 44.998 39.083 1.00 38.85 117 ALA B CA 1
ATOM 2098 C C . ALA B 1 117 ? 10.274 46.051 39.392 1.00 40.34 117 ALA B C 1
ATOM 2099 O O . ALA B 1 117 ? 11.104 46.364 38.537 1.00 39.40 117 ALA B O 1
ATOM 2101 N N . LEU B 1 118 ? 10.265 46.550 40.632 1.00 42.19 118 LEU B N 1
ATOM 2102 C CA . LEU B 1 118 ? 11.188 47.614 41.068 1.00 44.05 118 LEU B CA 1
ATOM 2103 C C . LEU B 1 118 ? 12.643 47.188 40.993 1.00 47.04 118 LEU B C 1
ATOM 2104 O O . LEU B 1 118 ? 13.486 47.957 40.529 1.00 47.59 118 LEU B O 1
ATOM 2109 N N . ASP B 1 119 ? 12.920 45.960 41.427 1.00 49.67 119 ASP B N 1
ATOM 2110 C CA . ASP B 1 119 ? 14.267 45.381 41.402 1.00 53.40 119 ASP B CA 1
ATOM 2111 C C . ASP B 1 119 ? 14.844 45.308 39.982 1.00 54.66 119 ASP B C 1
ATOM 2112 O O . ASP B 1 119 ? 16.065 45.393 39.795 1.00 55.60 119 ASP B O 1
ATOM 2117 N N . LYS B 1 120 ? 13.962 45.159 38.995 1.00 54.55 120 LYS B N 1
ATOM 2118 C CA . LYS B 1 120 ? 14.364 45.083 37.598 1.00 54.26 120 LYS B CA 1
ATOM 2119 C C . LYS B 1 120 ? 14.461 46.470 37.004 1.00 53.91 120 LYS B C 1
ATOM 2120 O O . LYS B 1 120 ? 14.811 46.629 35.826 1.00 54.21 120 LYS B O 1
ATOM 2126 N N . GLY B 1 121 ? 14.164 47.475 37.828 1.00 52.68 121 GLY B N 1
ATOM 2127 C CA . GLY B 1 121 ? 14.118 48.863 37.376 1.00 50.66 121 GLY B CA 1
ATOM 2128 C C . GLY B 1 121 ? 12.896 49.133 36.512 1.00 48.75 121 GLY B C 1
ATOM 2129 O O . GLY B 1 121 ? 12.960 49.895 35.545 1.00 48.27 121 GLY B O 1
ATOM 2130 N N . CYS B 1 122 ? 11.781 48.495 36.853 1.00 46.00 122 CYS B N 1
ATOM 2131 C CA . CYS B 1 122 ? 10.520 48.781 36.176 1.00 44.49 122 CYS B CA 1
ATOM 2132 C C . CYS B 1 122 ? 9.526 49.247 37.214 1.00 43.36 122 CYS B C 1
ATOM 2133 O O . CYS B 1 122 ? 9.421 48.655 38.305 1.00 42.30 122 CYS B O 1
ATOM 2136 N N . SER B 1 123 ? 8.810 50.317 36.893 1.00 41.11 123 SER B N 1
ATOM 2137 C CA . SER B 1 123 ? 7.835 50.851 37.832 1.00 40.83 123 SER B CA 1
ATOM 2138 C C . SER B 1 123 ? 6.408 50.910 37.277 1.00 38.41 123 SER B C 1
ATOM 2139 O O . SER B 1 123 ? 5.547 51.565 37.854 1.00 38.08 123 SER B O 1
ATOM 2142 N N . GLN B 1 124 ? 6.158 50.209 36.173 1.00 35.48 124 GLN B N 1
ATOM 2143 C CA . GLN B 1 124 ? 4.790 50.059 35.667 1.00 33.95 124 GLN B CA 1
ATOM 2144 C C . GLN B 1 124 ? 4.279 48.669 36.091 1.00 32.65 124 GLN B C 1
ATOM 2145 O O . GLN B 1 124 ? 4.950 47.675 35.824 1.00 31.22 124 GLN B O 1
ATOM 2151 N N . PHE B 1 125 ? 3.110 48.621 36.739 1.00 31.70 125 PHE B N 1
ATOM 2152 C CA . PHE B 1 125 ? 2.513 47.381 37.271 1.00 31.97 125 PHE B CA 1
ATOM 2153 C C . PHE B 1 125 ? 1.072 47.361 36.806 1.00 31.87 125 PHE B C 1
ATOM 2154 O O . PHE B 1 125 ? 0.337 48.320 37.019 1.00 34.31 125 PHE B O 1
ATOM 2162 N N . ARG B 1 126 ? 0.666 46.265 36.176 1.00 30.71 126 ARG B N 1
ATOM 2163 C CA . ARG B 1 126 ? -0.660 46.150 35.599 1.00 29.76 126 ARG B CA 1
ATOM 2164 C C . ARG B 1 126 ? -1.305 44.833 36.001 1.00 31.01 126 ARG B C 1
ATOM 2165 O O . ARG B 1 126 ? -0.624 43.820 36.192 1.00 29.06 126 ARG B O 1
ATOM 2173 N N . LEU B 1 127 ? -2.618 44.868 36.167 1.00 29.66 127 LEU B N 1
ATOM 2174 C CA . LEU B 1 127 ? -3.361 43.675 36.456 1.00 31.16 127 LEU B CA 1
ATOM 2175 C C . LEU B 1 127 ? -4.805 43.897 36.051 1.00 30.68 127 LEU B C 1
ATOM 2176 O O . LEU B 1 127 ? -5.193 45.025 35.710 1.00 29.68 127 LEU B O 1
ATOM 2181 N N . ALA B 1 128 ? -5.601 42.833 36.112 1.00 29.73 128 ALA B N 1
ATOM 2182 C CA . ALA B 1 128 ? -7.037 42.943 35.967 1.00 31.57 128 ALA B CA 1
ATOM 2183 C C . ALA B 1 128 ? -7.645 42.477 37.289 1.00 33.30 128 ALA B C 1
ATOM 2184 O O . ALA B 1 128 ? -7.133 41.526 37.904 1.00 32.84 128 ALA B O 1
ATOM 2186 N N . VAL B 1 129 ? -8.711 43.158 37.711 1.00 32.84 129 VAL B N 1
ATOM 2187 C CA . VAL B 1 129 ? -9.420 42.901 38.977 1.00 33.70 129 VAL B CA 1
ATOM 2188 C C . VAL B 1 129 ? -10.892 42.773 38.659 1.00 35.42 129 VAL B C 1
ATOM 2189 O O . VAL B 1 129 ? -11.461 43.620 37.924 1.00 35.58 129 VAL B O 1
ATOM 2193 N N . LEU B 1 130 ? -11.541 41.750 39.209 1.00 35.53 130 LEU B N 1
ATOM 2194 C CA . LEU B 1 130 ? -12.981 41.604 38.966 1.00 35.28 130 LEU B CA 1
ATOM 2195 C C . LEU B 1 130 ? -13.768 42.637 39.765 1.00 33.56 130 LEU B C 1
ATOM 2196 O O . LEU B 1 130 ? -13.379 42.985 40.892 1.00 33.01 130 LEU B O 1
ATOM 2201 N N . ASP B 1 131 ? -14.875 43.110 39.189 1.00 33.27 131 ASP B N 1
ATOM 2202 C CA . ASP B 1 131 ? -15.609 44.243 39.755 1.00 34.02 131 ASP B CA 1
ATOM 2203 C C . ASP B 1 131 ? -16.339 43.979 41.064 1.00 33.94 131 ASP B C 1
ATOM 2204 O O . ASP B 1 131 ? -16.799 44.935 41.708 1.00 31.55 131 ASP B O 1
ATOM 2209 N N . TRP B 1 132 ? -16.439 42.703 41.463 1.00 32.69 132 TRP B N 1
ATOM 2210 C CA . TRP B 1 132 ? -17.042 42.349 42.764 1.00 33.45 132 TRP B CA 1
ATOM 2211 C C . TRP B 1 132 ? -16.050 42.707 43.883 1.00 33.36 132 TRP B C 1
ATOM 2212 O O . TRP B 1 132 ? -16.439 42.896 45.037 1.00 31.84 132 TRP B O 1
ATOM 2223 N N . ASN B 1 133 ? -14.774 42.843 43.513 1.00 31.64 133 ASN B N 1
ATOM 2224 C CA . ASN B 1 133 ? -13.714 43.025 44.494 1.00 33.34 133 ASN B CA 1
ATOM 2225 C C . ASN B 1 133 ? -13.483 44.493 44.877 1.00 35.34 133 ASN B C 1
ATOM 2226 O O . ASN B 1 133 ? -12.425 45.084 44.560 1.00 34.32 133 ASN B O 1
ATOM 2231 N N . GLN B 1 134 ? -14.469 45.074 45.572 1.00 35.72 134 GLN B N 1
ATOM 2232 C CA . GLN B 1 134 ? -14.407 46.500 45.952 1.00 38.76 134 GLN B CA 1
ATOM 2233 C C . GLN B 1 134 ? -13.274 46.814 46.932 1.00 39.37 134 GLN B C 1
ATOM 2234 O O . GLN B 1 134 ? -12.589 47.849 46.796 1.00 41.09 134 GLN B O 1
ATOM 2240 N N . ARG B 1 135 ? -13.065 45.922 47.900 1.00 37.99 135 ARG B N 1
ATOM 2241 C CA . ARG B 1 135 ? -11.926 46.017 48.832 1.00 38.61 135 ARG B CA 1
ATOM 2242 C C . ARG B 1 135 ? -10.593 46.227 48.071 1.00 36.51 135 ARG B C 1
ATOM 2243 O O . ARG B 1 135 ? -9.846 47.166 48.347 1.00 36.29 135 ARG B O 1
ATOM 2251 N N . ALA B 1 136 ? -10.327 45.376 47.089 1.00 36.62 136 ALA B N 1
ATOM 2252 C CA . ALA B 1 136 ? -9.085 45.451 46.302 1.00 36.80 136 ALA B CA 1
ATOM 2253 C C . ALA B 1 136 ? -9.034 46.763 45.507 1.00 38.00 136 ALA B C 1
ATOM 2254 O O . ALA B 1 136 ? -8.022 47.490 45.546 1.00 38.61 136 ALA B O 1
ATOM 2264 N N . ASP B 1 138 ? -10.649 49.659 45.980 1.00 40.02 138 ASP B N 1
ATOM 2265 C CA . ASP B 1 138 ? -10.463 50.794 46.903 1.00 39.47 138 ASP B CA 1
ATOM 2266 C C . ASP B 1 138 ? -9.010 50.951 47.367 1.00 39.69 138 ASP B C 1
ATOM 2267 O O . ASP B 1 138 ? -8.504 52.072 47.427 1.00 40.87 138 ASP B O 1
ATOM 2272 N N . LEU B 1 139 ? -8.353 49.843 47.709 1.00 38.77 139 LEU B N 1
ATOM 2273 C CA . LEU B 1 139 ? -6.974 49.880 48.189 1.00 40.10 139 LEU B CA 1
ATOM 2274 C C . LEU B 1 139 ? -6.014 50.276 47.076 1.00 38.75 139 LEU B C 1
ATOM 2275 O O . LEU B 1 139 ? -5.106 51.073 47.299 1.00 39.18 139 LEU B O 1
ATOM 2280 N N . TYR B 1 140 ? -6.205 49.701 45.890 1.00 36.76 140 TYR B N 1
ATOM 2281 C CA . TYR B 1 140 ? -5.353 50.020 44.748 1.00 35.98 140 TYR B CA 1
ATOM 2282 C C . TYR B 1 140 ? -5.441 51.523 44.420 1.00 36.31 140 TYR B C 1
ATOM 2283 O O . TYR B 1 140 ? -4.403 52.194 44.280 1.00 37.23 140 TYR B O 1
ATOM 2292 N N . LYS B 1 141 ? -6.668 52.059 44.348 1.00 35.90 141 LYS B N 1
ATOM 2293 C CA . LYS B 1 141 ? -6.863 53.509 44.149 1.00 36.78 141 LYS B CA 1
ATOM 2294 C C . LYS B 1 141 ? -6.193 54.346 45.239 1.00 38.05 141 LYS B C 1
ATOM 2295 O O . LYS B 1 141 ? -5.588 55.379 44.939 1.00 36.85 141 LYS B O 1
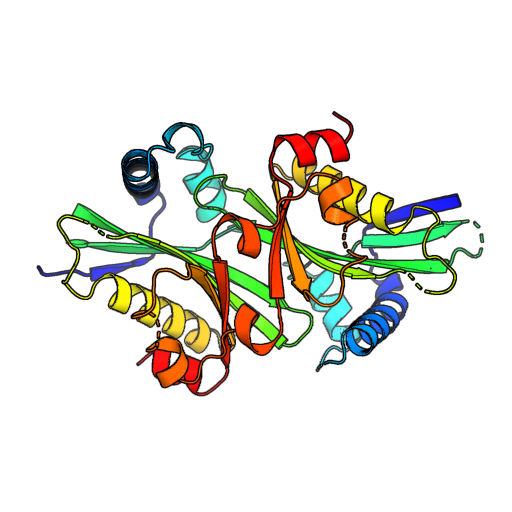ATOM 2301 N N . ALA B 1 142 ? -6.309 53.897 46.492 1.00 40.71 142 ALA B N 1
ATOM 2302 C CA . ALA B 1 142 ? -5.717 54.584 47.652 1.00 40.98 142 ALA B CA 1
ATOM 2303 C C . ALA B 1 142 ? -4.198 54.631 47.599 1.00 41.89 142 ALA B C 1
ATOM 2304 O O . ALA B 1 142 ? -3.588 55.562 48.125 1.00 42.24 142 ALA B O 1
ATOM 2306 N N . LEU B 1 143 ? -3.597 53.612 46.981 1.00 42.37 143 LEU B N 1
ATOM 2307 C CA . LEU B 1 143 ? -2.152 53.543 46.772 1.00 41.79 143 LEU B CA 1
ATOM 2308 C C . LEU B 1 143 ? -1.688 54.419 45.607 1.00 41.91 143 LEU B C 1
ATOM 2309 O O . LEU B 1 143 ? -0.493 54.668 45.460 1.00 40.82 143 LEU B O 1
ATOM 2314 N N . GLY B 1 144 ? -2.627 54.856 44.770 1.00 41.27 144 GLY B N 1
ATOM 2315 C CA . GLY B 1 144 ? -2.300 55.717 43.618 1.00 40.86 144 GLY B CA 1
ATOM 2316 C C . GLY B 1 144 ? -2.548 55.085 42.262 1.00 40.09 144 GLY B C 1
ATOM 2317 O O . GLY B 1 144 ? -2.249 55.694 41.220 1.00 39.96 144 GLY B O 1
ATOM 2318 N N . ALA B 1 145 ? -3.087 53.860 42.261 1.00 38.11 145 ALA B N 1
ATOM 2319 C CA . ALA B 1 145 ? -3.377 53.162 41.010 1.00 37.74 145 ALA B CA 1
ATOM 2320 C C . ALA B 1 145 ? -4.545 53.783 40.272 1.00 36.35 145 ALA B C 1
ATOM 2321 O O . ALA B 1 145 ? -5.417 54.415 40.873 1.00 34.50 145 ALA B O 1
ATOM 2323 N N . GLN B 1 146 ? -4.573 53.587 38.960 1.00 36.80 146 GLN B N 1
ATOM 2324 C CA . GLN B 1 146 ? -5.704 54.033 38.179 1.00 37.55 146 GLN B CA 1
ATOM 2325 C C . GLN B 1 146 ? -6.450 52.829 37.668 1.00 36.15 146 GLN B C 1
ATOM 2326 O O . GLN B 1 146 ? -5.851 51.867 37.190 1.00 33.15 146 GLN B O 1
ATOM 2332 N N . ASP B 1 147 ? -7.762 52.869 37.809 1.00 35.78 147 ASP B N 1
ATOM 2333 C CA . ASP B 1 147 ? -8.607 51.883 37.166 1.00 36.71 147 ASP B CA 1
ATOM 2334 C C . ASP B 1 147 ? -8.808 52.348 35.709 1.00 36.44 147 ASP B C 1
ATOM 2335 O O . ASP B 1 147 ? -9.545 53.303 35.442 1.00 35.48 147 ASP B O 1
ATOM 2340 N N . LEU B 1 148 ? -8.128 51.678 34.782 1.00 34.97 148 LEU B N 1
ATOM 2341 C CA . LEU B 1 148 ? -8.160 52.040 33.365 1.00 34.02 148 LEU B CA 1
ATOM 2342 C C . LEU B 1 148 ? -9.487 51.725 32.677 1.00 33.95 148 LEU B C 1
ATOM 2343 O O . LEU B 1 148 ? -9.838 52.361 31.689 1.00 34.18 148 LEU B O 1
ATOM 2348 N N . THR B 1 149 ? -10.208 50.739 33.185 1.00 32.10 149 THR B N 1
ATOM 2349 C CA . THR B 1 149 ? -11.490 50.385 32.628 1.00 31.45 149 THR B CA 1
ATOM 2350 C C . THR B 1 149 ? -12.451 51.533 32.941 1.00 35.44 149 THR B C 1
ATOM 2351 O O . THR B 1 149 ? -13.117 52.043 32.039 1.00 34.72 149 THR B O 1
ATOM 2355 N N . GLU B 1 150 ? -12.507 51.935 34.215 1.00 36.87 150 GLU B N 1
ATOM 2356 C CA . GLU B 1 150 ? -13.377 53.042 34.669 1.00 39.39 150 GLU B CA 1
ATOM 2357 C C . GLU B 1 150 ? -12.871 54.381 34.147 1.00 38.71 150 GLU B C 1
ATOM 2358 O O . GLU B 1 150 ? -13.598 55.077 33.458 1.00 39.97 150 GLU B O 1
ATOM 2364 N N . ALA B 1 151 ? -11.617 54.726 34.437 1.00 38.42 151 ALA B N 1
ATOM 2365 C CA . ALA B 1 151 ? -11.004 55.956 33.927 1.00 39.63 151 ALA B CA 1
ATOM 2366 C C . ALA B 1 151 ? -11.071 56.107 32.406 1.00 41.27 151 ALA B C 1
ATOM 2367 O O . ALA B 1 151 ? -11.622 57.089 31.915 1.00 41.59 151 ALA B O 1
ATOM 2369 N N . GLU B 1 152 ? -10.524 55.127 31.678 1.00 40.57 152 GLU B N 1
ATOM 2370 C CA . GLU B 1 152 ? -10.252 55.265 30.248 1.00 40.54 152 GLU B CA 1
ATOM 2371 C C . GLU B 1 152 ? -11.124 54.414 29.320 1.00 39.58 152 GLU B C 1
ATOM 2372 O O . GLU B 1 152 ? -11.010 54.530 28.096 1.00 40.65 152 GLU B O 1
ATOM 2378 N N . GLY B 1 153 ? -11.993 53.574 29.887 1.00 35.93 153 GLY B N 1
ATOM 2379 C CA . GLY B 1 153 ? -12.848 52.695 29.101 1.00 33.48 153 GLY B CA 1
ATOM 2380 C C . GLY B 1 153 ? -12.218 51.458 28.458 1.00 30.72 153 GLY B C 1
ATOM 2381 O O . GLY B 1 153 ? -12.811 50.859 27.581 1.00 29.42 153 GLY B O 1
ATOM 2382 N N . TRP B 1 154 ? -11.035 51.056 28.921 1.00 29.50 154 TRP B N 1
ATOM 2383 C CA . TRP B 1 154 ? -10.386 49.823 28.449 1.00 30.29 154 TRP B CA 1
ATOM 2384 C C . TRP B 1 154 ? -11.227 48.582 28.705 1.00 28.50 154 TRP B C 1
ATOM 2385 O O . TRP B 1 154 ? -11.665 48.339 29.831 1.00 30.54 154 TRP B O 1
ATOM 2396 N N . HIS B 1 155 ? -11.480 47.820 27.640 1.00 25.60 155 HIS B N 1
ATOM 2397 C CA . HIS B 1 155 ? -12.090 46.516 27.738 1.00 25.60 155 HIS B CA 1
ATOM 2398 C C . HIS B 1 155 ? -11.140 45.391 27.365 1.00 27.65 155 HIS B C 1
ATOM 2399 O O . HIS B 1 155 ? -10.420 45.494 26.393 1.00 22.97 155 HIS B O 1
ATOM 2406 N N . PHE B 1 156 ? -11.217 44.315 28.149 1.00 27.54 156 PHE B N 1
ATOM 2407 C CA . PHE B 1 156 ? -10.410 43.094 28.035 1.00 29.99 156 PHE B CA 1
ATOM 2408 C C . PHE B 1 156 ? -11.111 42.194 27.003 1.00 28.33 156 PHE B C 1
ATOM 2409 O O . PHE B 1 156 ? -12.229 41.764 27.240 1.00 30.49 156 PHE B O 1
ATOM 2417 N N . PHE B 1 157 ? -10.486 41.947 25.843 1.00 26.15 157 PHE B N 1
ATOM 2418 C CA . PHE B 1 157 ? -11.028 41.007 24.839 1.00 23.73 157 PHE B CA 1
ATOM 2419 C C . PHE B 1 157 ? -10.245 39.699 24.718 1.00 24.53 157 PHE B C 1
ATOM 2420 O O . PHE B 1 157 ? -9.024 39.675 24.847 1.00 24.33 157 PHE B O 1
ATOM 2428 N N . CYS B 1 158 ? -10.943 38.617 24.402 1.00 24.47 158 CYS B N 1
ATOM 2429 C CA . CYS B 1 158 ? -10.254 37.333 24.235 1.00 25.02 158 CYS B CA 1
ATOM 2430 C C . CYS B 1 158 ? -10.818 36.535 23.067 1.00 24.99 158 CYS B C 1
ATOM 2431 O O . CYS B 1 158 ? -12.055 36.308 22.987 1.00 25.52 158 CYS B O 1
ATOM 2434 N N . PHE B 1 159 ? -9.931 36.163 22.139 1.00 24.50 159 PHE B N 1
ATOM 2435 C CA . PHE B 1 159 ? -10.241 35.190 21.103 1.00 25.81 159 PHE B CA 1
ATOM 2436 C C . PHE B 1 159 ? -9.871 33.835 21.706 1.00 27.39 159 PHE B C 1
ATOM 2437 O O . PHE B 1 159 ? -8.688 33.516 21.859 1.00 26.92 159 PHE B O 1
ATOM 2445 N N . GLN B 1 160 ? -10.887 33.058 22.036 1.00 28.23 160 GLN B N 1
ATOM 2446 C CA . GLN B 1 160 ? -10.697 31.773 22.712 1.00 29.54 160 GLN B CA 1
ATOM 2447 C C . GLN B 1 160 ? -10.408 30.656 21.738 1.00 28.79 160 GLN B C 1
ATOM 2448 O O . GLN B 1 160 ? -10.149 30.895 20.566 1.00 28.49 160 GLN B O 1
ATOM 2454 N N . GLY B 1 161 ? -10.426 29.413 22.208 1.00 28.10 161 GLY B N 1
ATOM 2455 C CA . GLY B 1 161 ? -9.839 28.374 21.408 1.00 27.75 161 GLY B CA 1
ATOM 2456 C C . GLY B 1 161 ? -10.536 28.124 20.087 1.00 28.05 161 GLY B C 1
ATOM 2457 O O . GLY B 1 161 ? -9.881 27.938 19.079 1.00 27.88 161 GLY B O 1
ATOM 2458 N N . GLU B 1 162 ? -11.859 28.090 20.083 1.00 30.92 162 GLU B N 1
ATOM 2459 C CA . GLU B 1 162 ? -12.576 27.782 18.845 1.00 34.54 162 GLU B CA 1
ATOM 2460 C C . GLU B 1 162 ? -12.377 28.916 17.827 1.00 31.00 162 GLU B C 1
ATOM 2461 O O . GLU B 1 162 ? -12.025 28.662 16.658 1.00 29.27 162 GLU B O 1
ATOM 2467 N N . ALA B 1 163 ? -12.567 30.150 18.297 1.00 28.52 163 ALA B N 1
ATOM 2468 C CA . ALA B 1 163 ? -12.405 31.356 17.463 1.00 26.94 163 ALA B CA 1
ATOM 2469 C C . ALA B 1 163 ? -11.015 31.405 16.878 1.00 25.72 163 ALA B C 1
ATOM 2470 O O . ALA B 1 163 ? -10.852 31.690 15.698 1.00 23.25 163 ALA B O 1
ATOM 2472 N N . THR B 1 164 ? -10.002 31.139 17.707 1.00 24.63 164 THR B N 1
ATOM 2473 C CA . THR B 1 164 ? -8.635 31.165 17.197 1.00 23.83 164 THR B CA 1
ATOM 2474 C C . THR B 1 164 ? -8.411 30.126 16.118 1.00 27.09 164 THR B C 1
ATOM 2475 O O . THR B 1 164 ? -7.809 30.430 15.078 1.00 28.16 164 THR B O 1
ATOM 2479 N N . ARG B 1 165 ? -8.842 28.880 16.356 1.00 27.24 165 ARG B N 1
ATOM 2480 C CA . ARG B 1 165 ? -8.700 27.831 15.319 1.00 29.31 165 ARG B CA 1
ATOM 2481 C C . ARG B 1 165 ? -9.368 28.239 14.012 1.00 28.40 165 ARG B C 1
ATOM 2482 O O . ARG B 1 165 ? -8.792 28.061 12.935 1.00 28.93 165 ARG B O 1
ATOM 2490 N N . LYS B 1 166 ? -10.563 28.801 14.114 1.00 30.40 166 LYS B N 1
ATOM 2491 C CA . LYS B 1 166 ? -11.316 29.198 12.911 1.00 35.11 166 LYS B CA 1
ATOM 2492 C C . LYS B 1 166 ? -10.568 30.265 12.113 1.00 34.36 166 LYS B C 1
ATOM 2493 O O . LYS B 1 166 ? -10.371 30.117 10.897 1.00 35.15 166 LYS B O 1
ATOM 2499 N N . LEU B 1 167 ? -10.131 31.319 12.810 1.00 33.32 167 LEU B N 1
ATOM 2500 C CA . LEU B 1 167 ? -9.276 32.373 12.212 1.00 33.71 167 LEU B CA 1
ATOM 2501 C C . LEU B 1 167 ? -8.039 31.823 11.528 1.00 34.71 167 LEU B C 1
ATOM 2502 O O . LEU B 1 167 ? -7.689 32.270 10.444 1.00 35.77 167 LEU B O 1
ATOM 2507 N N . ALA B 1 168 ? -7.380 30.859 12.169 1.00 35.65 168 ALA B N 1
ATOM 2508 C CA . ALA B 1 168 ? -6.168 30.245 11.612 1.00 36.60 168 ALA B CA 1
ATOM 2509 C C . ALA B 1 168 ? -6.453 29.268 10.466 1.00 39.48 168 ALA B C 1
ATOM 2510 O O . ALA B 1 168 ? -5.526 28.700 9.874 1.00 40.43 168 ALA B O 1
ATOM 2512 N N . GLY B 1 169 ? -7.732 29.078 10.149 1.00 42.56 169 GLY B N 1
ATOM 2513 C CA . GLY B 1 169 ? -8.123 28.336 8.965 1.00 46.73 169 GLY B CA 1
ATOM 2514 C C . GLY B 1 169 ? -8.219 26.850 9.219 1.00 50.31 169 GLY B C 1
ATOM 2515 O O . GLY B 1 169 ? -7.924 26.043 8.333 1.00 51.81 169 GLY B O 1
ATOM 2516 N N . LYS B 1 170 ? -8.611 26.484 10.435 1.00 51.76 170 LYS B N 1
ATOM 2517 C CA . LYS B 1 170 ? -8.938 25.096 10.739 1.00 53.02 170 LYS B CA 1
ATOM 2518 C C . LYS B 1 170 ? -10.449 24.909 10.714 1.00 53.50 170 LYS B C 1
ATOM 2519 O O . LYS B 1 170 ? -11.206 25.883 10.632 1.00 53.30 170 LYS B O 1
#

Secondary structure (DSSP, 8-state):
-EEEEE--GGGHHHHHHHHHHHHHHHT----HHHHHHHHHSSS-S-EEEEEEE---EEEEEEEEEEEEETTTEEEEEEEEEE--TT-SSSHHHHHHHHHHHHHHHTT--EEEEEEETT-----HHHHTT-EEHHHHH-EEEEEEETHHHHHHT-/---EEEE--GGGHHHHHHHHHHHHHHTT-GGG----HHHHHHHHHSSS-S-EEEEEE--EEEEEEEEEEEETTTEEEEEEEEEE--TTTTSSHHHHHHHHHHHHHHHTT--EEEEEEETT-S---HHHHHT-EEHHHHH-EEEEEE-HHHHHHHTT-

GO terms:
  GO:0008080 N-acetyltransferase activity (F, IDA)
  GO:0042802 identical protein binding (F, IPI)
  GO:0005515 protein binding (F, IPI)
  GO:0004145 diamine N-acetyltransferase activity (F, IDA)
  GO:0032918 spermidine acetylation (P, IDA)
  GO:0032919 spermine acetylation (P, IDA)
  GO:0032920 putrescine acetylation (P, IDA)
  GO:0046204 nor-spermidine metabolic process (P, IDA)
  GO:0070062 extracellular exosome (C, HDA)

B-factor: mean 32.18, std 11.74, range [12.39, 172.99]

InterPro domains:
  IPR000182 GNAT domain [PF00583] (50-144)
  IPR000182 GNAT domain [PS51186] (4-168)
  IPR016181 Acyl-CoA N-acyltransferase [SSF55729] (4-155)
  IPR051016 Diverse Substrate Acetyltransferase [PTHR10545] (4-169)